Protein AF-A0A485A6C8-F1 (afdb_monomer)

Mean predicted aligned error: 2.34 Å

Foldseek 3Di:
DCCLPPVQAQAEEDALPDPQVLQLLLLCCQPPNDVVSLSSLLSCLRRYDHDHDPLRRLQCCQVVVHVYYQGDDLSQQLCVVPPSSSHVRDDDDQPAPQDSSLADDDDDDDDDPPDPPRVVSVVVVCCCLDPNNLVCQQPDSRQDHRDHDVRHHDPVDDGPVRSNHHDDDNVSGDSPSSVVSNVVSVND

Organism: Raoultella planticola (NCBI:txid575)

Structure (mmCIF, N/CA/C/O backbone):
data_AF-A0A485A6C8-F1
#
_entry.id   AF-A0A485A6C8-F1
#
loop_
_atom_site.group_PDB
_atom_site.id
_atom_site.type_symbol
_atom_site.label_atom_id
_atom_site.label_alt_id
_atom_site.label_comp_id
_atom_site.label_asym_id
_atom_site.label_entity_id
_atom_site.label_seq_id
_atom_site.pdbx_PDB_ins_code
_atom_site.Cartn_x
_atom_site.Cartn_y
_atom_site.Cartn_z
_atom_site.occupancy
_atom_site.B_iso_or_equiv
_atom_site.auth_seq_id
_atom_site.auth_comp_id
_atom_site.auth_asym_id
_atom_site.auth_atom_id
_atom_site.pdbx_PDB_model_num
ATOM 1 N N . MET A 1 1 ? -14.716 1.064 4.530 1.00 94.44 1 MET A N 1
ATOM 2 C CA . MET A 1 1 ? -14.576 2.197 5.502 1.00 94.44 1 MET A CA 1
ATOM 3 C C . MET A 1 1 ? -14.865 1.813 6.968 1.00 94.44 1 MET A C 1
ATOM 5 O O . MET A 1 1 ? -14.662 2.641 7.852 1.00 94.44 1 MET A O 1
ATOM 9 N N . ASP A 1 2 ? -15.300 0.584 7.271 1.00 97.81 2 ASP A N 1
ATOM 10 C CA . ASP A 1 2 ? -15.863 0.216 8.585 1.00 97.81 2 ASP A CA 1
ATOM 11 C C . ASP A 1 2 ? -14.908 0.245 9.781 1.00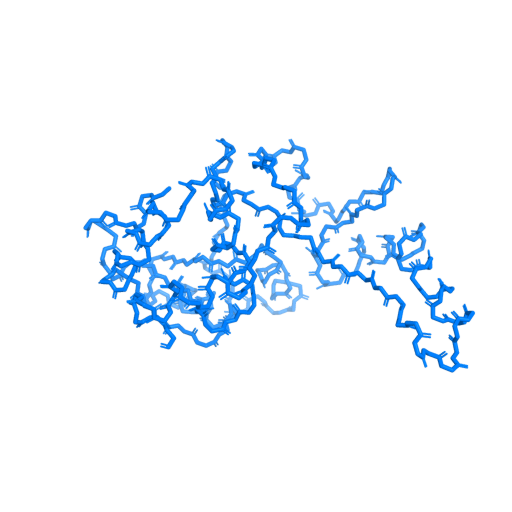 97.81 2 ASP A C 1
ATOM 13 O O . ASP A 1 2 ? -15.379 0.356 10.905 1.00 97.81 2 ASP A O 1
ATOM 17 N N . LEU A 1 3 ? -13.588 0.232 9.570 1.00 98.31 3 LEU A N 1
ATOM 18 C CA . LEU A 1 3 ? -12.591 0.318 10.653 1.00 98.31 3 LEU A CA 1
ATOM 19 C C . LEU A 1 3 ? -12.702 1.602 11.511 1.00 98.31 3 LEU A C 1
ATOM 21 O O . LEU A 1 3 ? -12.114 1.686 12.591 1.00 98.31 3 LEU A O 1
ATOM 25 N N . ALA A 1 4 ? -13.470 2.595 11.049 1.00 98.38 4 ALA A N 1
ATOM 26 C CA . ALA A 1 4 ? -13.830 3.793 11.806 1.00 98.38 4 ALA A CA 1
ATOM 27 C C . ALA A 1 4 ? -14.936 3.562 12.855 1.00 98.38 4 ALA A C 1
ATOM 29 O O . ALA A 1 4 ? -15.097 4.380 13.759 1.00 98.38 4 ALA A O 1
ATOM 30 N N . LYS A 1 5 ? -15.710 2.476 12.763 1.00 98.56 5 LYS A N 1
ATOM 31 C CA . LYS A 1 5 ? -16.828 2.228 13.679 1.00 98.56 5 LYS A CA 1
ATOM 32 C C . LYS A 1 5 ? -16.342 1.769 15.069 1.00 98.56 5 LYS A C 1
ATOM 34 O O . LYS A 1 5 ? -15.286 1.137 15.155 1.00 98.56 5 LYS A O 1
ATOM 39 N N . PRO A 1 6 ? -17.082 2.057 16.159 1.00 98.25 6 PRO A N 1
ATOM 40 C CA . PRO A 1 6 ? -16.650 1.757 17.528 1.00 98.25 6 PRO A CA 1
ATOM 41 C C . PRO A 1 6 ? -16.351 0.278 17.800 1.00 98.25 6 PRO A C 1
ATOM 43 O O . PRO A 1 6 ? -15.467 -0.023 18.600 1.00 98.25 6 PRO A O 1
ATOM 46 N N . GLU A 1 7 ? -17.025 -0.650 17.114 1.00 98.38 7 GLU A N 1
ATOM 47 C CA . GLU A 1 7 ? -16.790 -2.095 17.250 1.00 98.38 7 GLU A CA 1
ATOM 48 C C . GLU A 1 7 ? -15.393 -2.553 16.793 1.00 98.38 7 GLU A C 1
ATOM 50 O O . GLU A 1 7 ? -15.029 -3.709 17.020 1.00 98.38 7 GLU A O 1
ATOM 55 N N . TRP A 1 8 ? -14.609 -1.668 16.166 1.00 98.62 8 TRP A N 1
ATOM 56 C CA . TRP A 1 8 ? -13.220 -1.902 15.759 1.00 98.62 8 TRP A CA 1
ATOM 57 C C . TRP A 1 8 ? -12.183 -1.294 16.706 1.00 98.62 8 TRP A C 1
ATOM 59 O O . TRP A 1 8 ? -10.980 -1.420 16.459 1.00 98.62 8 TRP A O 1
ATOM 69 N N . LYS A 1 9 ? -12.609 -0.646 17.795 1.00 98.69 9 LYS A N 1
ATOM 70 C CA . LYS A 1 9 ? -11.690 -0.016 18.744 1.00 98.69 9 LYS A CA 1
ATOM 71 C C . LYS A 1 9 ? -10.747 -1.037 19.385 1.00 98.69 9 LYS A C 1
ATOM 73 O O . LYS A 1 9 ? -11.193 -1.988 20.014 1.00 98.69 9 LYS A O 1
ATOM 78 N N . GLY A 1 10 ? -9.441 -0.815 19.238 1.00 98.50 10 GLY A N 1
ATOM 79 C CA . GLY A 1 10 ? -8.376 -1.676 19.759 1.00 98.50 10 GLY A CA 1
ATOM 80 C C . GLY A 1 10 ? -8.159 -2.972 18.974 1.00 98.50 10 GLY A C 1
ATOM 81 O O . GLY A 1 10 ? -7.369 -3.803 19.407 1.00 98.50 10 GLY A O 1
ATOM 82 N N . ARG A 1 11 ? -8.842 -3.165 17.837 1.00 98.81 11 ARG A N 1
ATOM 83 C CA . ARG A 1 11 ? -8.871 -4.454 17.121 1.00 98.81 11 ARG A CA 1
ATOM 84 C C . ARG A 1 11 ? -8.053 -4.483 15.837 1.00 98.81 11 ARG A C 1
ATOM 86 O O . ARG A 1 11 ? -7.931 -5.535 15.218 1.00 98.81 11 ARG A O 1
ATOM 93 N N . TRP A 1 12 ? -7.487 -3.358 15.408 1.00 98.88 12 TRP A N 1
ATOM 94 C CA . TRP A 1 12 ? -6.686 -3.328 14.189 1.00 98.88 12 TRP A CA 1
ATOM 95 C C . TRP A 1 12 ? -5.453 -2.432 14.286 1.00 98.88 12 TRP A C 1
ATOM 97 O O . TRP A 1 12 ? -5.441 -1.423 14.991 1.00 98.88 12 TRP A O 1
ATOM 107 N N . ALA A 1 13 ? -4.408 -2.817 13.558 1.00 98.81 13 ALA A N 1
ATOM 108 C CA . ALA A 1 13 ? -3.128 -2.123 13.521 1.00 98.81 13 ALA A CA 1
ATOM 109 C C . ALA A 1 13 ? -2.790 -1.548 12.142 1.00 98.81 13 ALA A C 1
ATOM 111 O O . ALA A 1 13 ? -3.252 -2.025 11.103 1.00 98.81 13 ALA A O 1
ATOM 112 N N . ALA A 1 14 ? -1.921 -0.540 12.135 1.00 98.81 14 ALA A N 1
ATOM 113 C CA . ALA A 1 14 ? -1.314 0.006 10.925 1.00 98.81 14 ALA A CA 1
ATOM 114 C C . ALA A 1 14 ? 0.052 0.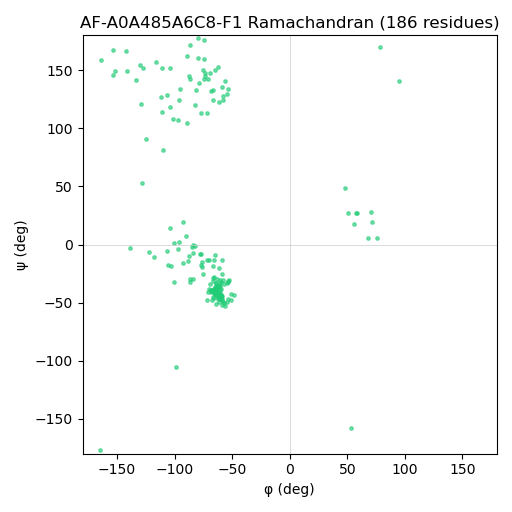639 11.228 1.00 98.81 14 ALA A C 1
ATOM 116 O O . ALA A 1 14 ? 0.397 0.889 12.387 1.00 98.81 14 ALA A O 1
ATOM 117 N N . SER A 1 15 ? 0.810 0.933 10.167 1.00 98.56 15 SER A N 1
ATOM 118 C CA . SER A 1 15 ? 2.076 1.671 10.227 1.00 98.56 15 SER A CA 1
ATOM 119 C C . SER A 1 15 ? 1.933 3.070 9.609 1.00 98.56 15 SER A C 1
ATOM 121 O O . SER A 1 15 ? 2.319 3.262 8.454 1.00 98.56 15 SER A O 1
ATOM 123 N N . PRO A 1 16 ? 1.401 4.063 10.349 1.00 97.44 16 PRO A N 1
ATOM 124 C CA . PRO A 1 16 ? 0.956 5.341 9.782 1.00 97.44 16 PRO A CA 1
ATOM 125 C C . PRO A 1 16 ? 2.093 6.208 9.225 1.00 97.44 16 PRO A C 1
ATOM 127 O O . PRO A 1 16 ? 1.890 6.963 8.279 1.00 97.44 16 PRO A O 1
ATOM 130 N N . SER A 1 17 ? 3.305 6.085 9.768 1.00 95.31 17 SER A N 1
ATOM 131 C CA . SER A 1 17 ? 4.473 6.844 9.304 1.00 95.31 17 SER A CA 1
ATOM 132 C C . SER A 1 17 ? 5.097 6.307 8.011 1.00 95.31 17 SER A C 1
ATOM 134 O O . SER A 1 17 ? 6.000 6.937 7.468 1.00 95.31 17 SER A O 1
ATOM 136 N N . GLY A 1 18 ? 4.651 5.145 7.521 1.00 94.56 18 GLY A N 1
ATOM 137 C CA . GLY A 1 18 ? 5.174 4.532 6.302 1.00 94.56 18 GLY A CA 1
ATOM 138 C C . GLY A 1 18 ? 4.471 5.037 5.043 1.00 94.56 18 GLY A C 1
ATOM 139 O O . GLY A 1 18 ? 3.249 5.192 5.032 1.00 94.56 18 GLY A O 1
ATOM 140 N N . ALA A 1 19 ? 5.238 5.201 3.960 1.00 96.31 19 ALA A N 1
ATOM 141 C CA . ALA A 1 19 ? 4.712 5.567 2.642 1.00 96.31 19 ALA A CA 1
ATOM 142 C C . ALA A 1 19 ? 3.607 4.606 2.162 1.00 96.31 19 ALA A C 1
ATOM 144 O O . ALA A 1 19 ? 2.643 5.042 1.539 1.00 96.31 19 ALA A O 1
ATOM 145 N N . ASP A 1 20 ? 3.697 3.323 2.522 1.00 97.88 20 ASP A N 1
ATOM 146 C CA . ASP A 1 20 ? 2.693 2.311 2.193 1.00 97.88 20 ASP A CA 1
ATOM 147 C C . ASP A 1 20 ? 1.296 2.684 2.688 1.00 97.88 20 ASP A C 1
ATOM 149 O O . ASP A 1 20 ? 0.342 2.705 1.911 1.00 97.88 20 ASP A O 1
ATOM 153 N N . PHE A 1 21 ? 1.178 3.007 3.979 1.00 98.62 21 PHE A N 1
ATOM 154 C CA . PHE A 1 21 ? -0.106 3.370 4.567 1.00 98.62 21 PHE A CA 1
ATOM 155 C C . PHE A 1 21 ? -0.577 4.733 4.053 1.00 98.62 21 PHE A C 1
ATOM 157 O O . PHE A 1 21 ? -1.755 4.911 3.751 1.00 98.62 21 PHE A O 1
ATOM 164 N N . GLN A 1 22 ? 0.344 5.682 3.877 1.00 98.62 22 GLN A N 1
ATOM 165 C CA . GLN A 1 22 ? 0.027 7.002 3.326 1.00 98.62 22 GLN A CA 1
ATOM 166 C C . GLN A 1 22 ? -0.508 6.921 1.889 1.00 98.62 22 GLN A C 1
ATOM 168 O O . GLN A 1 22 ? -1.425 7.661 1.541 1.00 98.62 22 GLN A O 1
ATOM 173 N N . ALA A 1 23 ? -0.015 5.996 1.062 1.00 98.56 23 ALA A N 1
ATOM 174 C CA . ALA A 1 23 ? -0.554 5.764 -0.277 1.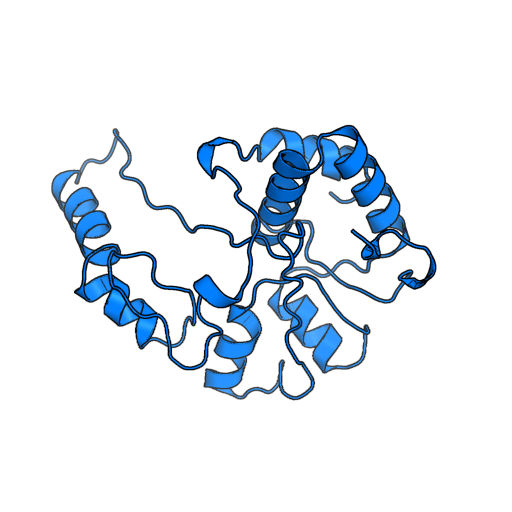00 98.56 23 ALA A CA 1
ATOM 175 C C . ALA A 1 23 ? -2.005 5.246 -0.236 1.00 98.56 23 ALA A C 1
ATOM 177 O O . ALA A 1 23 ? -2.836 5.714 -1.013 1.00 98.56 23 ALA A O 1
ATOM 178 N N . ILE A 1 24 ? -2.345 4.367 0.716 1.00 98.69 24 ILE A N 1
ATOM 179 C CA . ILE A 1 24 ? -3.731 3.911 0.939 1.00 98.69 24 ILE A CA 1
ATOM 180 C C . ILE A 1 24 ? -4.629 5.085 1.354 1.00 98.69 24 ILE A C 1
ATOM 182 O O . ILE A 1 24 ? -5.731 5.242 0.825 1.00 98.69 24 ILE A O 1
ATOM 186 N N . VAL A 1 25 ? -4.154 5.954 2.253 1.00 98.75 25 VAL A N 1
ATOM 187 C CA . VAL A 1 25 ? -4.888 7.173 2.641 1.00 98.75 25 VAL A CA 1
ATOM 188 C C . VAL A 1 25 ? -5.049 8.123 1.449 1.00 98.75 25 VAL A C 1
ATOM 190 O O . VAL A 1 25 ? -6.107 8.724 1.284 1.00 98.75 25 VAL A O 1
ATOM 193 N N . SER A 1 26 ? -4.049 8.217 0.573 1.00 98.69 26 SER A N 1
ATOM 194 C CA . SER A 1 26 ? -4.123 9.004 -0.663 1.00 98.69 26 SER A CA 1
ATOM 195 C C . SER A 1 26 ? -5.192 8.474 -1.623 1.00 98.69 26 SER A C 1
ATOM 197 O O . SER A 1 26 ? -5.974 9.245 -2.179 1.00 98.69 26 SER A O 1
ATOM 199 N N . ALA A 1 27 ? -5.291 7.151 -1.775 1.00 98.62 27 ALA A N 1
ATOM 200 C CA . ALA A 1 27 ? -6.349 6.528 -2.565 1.00 98.62 27 ALA A CA 1
ATOM 201 C C . ALA A 1 27 ? -7.735 6.765 -1.946 1.00 98.62 27 ALA A C 1
ATOM 203 O O . ALA A 1 27 ? -8.688 7.084 -2.657 1.00 98.62 27 ALA A O 1
ATOM 204 N N . MET A 1 28 ? -7.852 6.680 -0.617 1.00 98.62 28 MET A N 1
ATOM 205 C CA . MET A 1 28 ? -9.081 7.041 0.094 1.00 98.62 28 MET A CA 1
ATOM 206 C C . MET A 1 28 ? -9.466 8.504 -0.151 1.00 98.62 28 MET A C 1
ATOM 208 O O . MET A 1 28 ? -10.629 8.773 -0.448 1.00 98.62 28 MET A O 1
ATOM 212 N N . LEU A 1 29 ? -8.495 9.421 -0.110 1.00 98.69 29 LEU A N 1
ATOM 213 C CA . LEU A 1 29 ? -8.687 10.836 -0.420 1.00 98.69 29 LEU A CA 1
ATOM 214 C C . LEU A 1 29 ? -9.222 11.037 -1.840 1.00 98.69 29 LEU A C 1
ATOM 216 O O . LEU A 1 29 ? -10.215 11.743 -2.013 1.00 98.69 29 LEU A O 1
ATOM 220 N N . ALA A 1 30 ? -8.624 10.381 -2.834 1.00 98.25 30 ALA A N 1
ATOM 221 C CA . ALA A 1 30 ? -9.073 10.462 -4.223 1.00 98.25 30 ALA A CA 1
ATOM 222 C C . ALA A 1 30 ? -10.492 9.891 -4.425 1.00 98.25 30 ALA A C 1
ATOM 224 O O . ALA A 1 30 ? -11.276 10.438 -5.195 1.00 98.25 30 ALA A O 1
ATOM 225 N N . LEU A 1 31 ? -10.844 8.811 -3.717 1.00 98.31 31 LEU A N 1
ATOM 226 C CA . LEU A 1 31 ? -12.118 8.100 -3.896 1.00 98.31 31 LEU A CA 1
ATOM 227 C C . LEU A 1 31 ? -13.280 8.665 -3.075 1.00 98.31 31 LEU A C 1
ATOM 229 O O . LEU A 1 31 ? -14.439 8.527 -3.469 1.00 98.31 31 LEU A O 1
ATOM 233 N N . LYS A 1 32 ? -13.001 9.208 -1.888 1.00 98.25 32 LYS A N 1
ATOM 234 C CA . LYS A 1 32 ? -14.019 9.615 -0.902 1.00 98.25 32 LYS A CA 1
ATOM 235 C C . LYS A 1 32 ? -13.995 11.110 -0.599 1.00 98.25 32 LYS A C 1
ATOM 237 O O . LYS A 1 32 ? -14.924 11.614 0.030 1.00 98.25 32 LYS A O 1
ATOM 242 N N . GLY A 1 33 ? -12.969 11.820 -1.058 1.00 98.44 33 GLY A N 1
ATOM 243 C CA . GLY A 1 33 ? -12.789 13.240 -0.808 1.00 98.44 33 GLY A CA 1
ATOM 244 C C . GLY A 1 33 ? -12.239 13.541 0.585 1.00 98.44 33 GLY A C 1
ATOM 245 O O . GLY A 1 33 ? -12.146 12.687 1.474 1.00 98.44 33 GLY A O 1
ATOM 246 N N . GLU A 1 34 ? -11.865 14.803 0.767 1.00 98.62 34 GLU A N 1
ATOM 247 C CA . GLU A 1 34 ? -11.144 15.284 1.946 1.00 98.62 34 GLU A CA 1
ATOM 248 C C . GLU A 1 34 ? -11.929 15.099 3.243 1.00 98.62 34 GLU A C 1
ATOM 250 O O . GLU A 1 34 ? -11.404 14.523 4.195 1.00 98.62 34 GLU A O 1
ATOM 255 N N . LYS A 1 35 ? -13.200 15.522 3.270 1.00 98.56 35 LYS A N 1
ATOM 256 C CA . LYS A 1 35 ? -14.029 15.450 4.479 1.00 98.56 35 LYS A CA 1
ATOM 257 C C . LYS A 1 35 ? -14.158 14.012 4.990 1.00 98.56 35 LYS A C 1
ATOM 259 O O . LYS A 1 35 ? -13.884 13.752 6.156 1.00 98.56 35 LYS A O 1
ATOM 264 N N . ALA A 1 36 ? -14.546 13.081 4.116 1.00 98.75 36 ALA A N 1
ATOM 265 C CA . ALA A 1 36 ? -14.737 11.683 4.497 1.00 98.75 36 ALA A CA 1
ATOM 266 C C . ALA A 1 36 ? -13.424 11.025 4.944 1.00 98.75 36 ALA A C 1
ATOM 268 O O . ALA A 1 36 ? -13.421 10.219 5.873 1.00 98.75 36 ALA A O 1
ATOM 269 N N . THR A 1 37 ? -12.308 11.395 4.312 1.00 98.81 37 THR A N 1
ATOM 270 C CA . THR A 1 37 ? -10.978 10.899 4.683 1.00 98.81 37 THR A CA 1
ATOM 271 C C . THR A 1 37 ? -10.558 11.421 6.052 1.00 98.81 37 THR A C 1
ATOM 273 O O . THR A 1 37 ? -10.155 10.635 6.902 1.00 98.81 37 THR A O 1
ATOM 276 N N . LEU A 1 38 ? -10.707 12.723 6.315 1.00 98.81 38 LEU A N 1
ATOM 277 C CA . LEU A 1 38 ? -10.376 13.308 7.615 1.00 98.81 38 LEU A CA 1
ATOM 278 C C . LEU A 1 38 ? -11.237 12.726 8.743 1.00 98.81 38 LEU A C 1
ATOM 280 O O . LEU A 1 38 ? -10.711 12.408 9.810 1.00 98.81 38 LEU A O 1
ATOM 284 N N . ASP A 1 39 ? -12.539 12.554 8.509 1.00 98.75 39 ASP A N 1
ATOM 285 C CA . ASP A 1 39 ? -13.448 11.943 9.484 1.00 98.75 39 ASP A CA 1
ATOM 286 C C . ASP A 1 39 ? -13.025 10.496 9.795 1.00 98.75 39 ASP A C 1
ATOM 288 O O . ASP A 1 39 ? -12.955 10.099 10.963 1.00 98.75 39 ASP A O 1
ATOM 292 N N . TRP A 1 40 ? -12.649 9.724 8.769 1.00 98.88 40 TRP A N 1
ATOM 293 C CA . TRP A 1 40 ? -12.131 8.367 8.944 1.00 98.88 40 TRP A CA 1
ATOM 294 C C . TRP A 1 40 ? -10.788 8.339 9.687 1.00 98.88 40 TRP A C 1
ATOM 296 O O . TRP A 1 40 ? -10.610 7.506 10.573 1.00 98.88 40 TRP A O 1
ATOM 306 N N . LEU A 1 41 ? -9.864 9.262 9.399 1.00 98.88 41 LEU A N 1
ATOM 307 C CA . LEU A 1 41 ? -8.566 9.358 10.083 1.00 98.88 41 LEU A CA 1
ATOM 308 C C . LEU A 1 41 ? -8.716 9.738 11.568 1.00 98.88 41 LEU A C 1
ATOM 310 O O . LEU A 1 41 ? -8.016 9.194 12.425 1.00 98.88 41 LEU A O 1
ATOM 314 N N . LYS A 1 42 ? -9.661 10.622 11.903 1.00 98.75 42 LYS A N 1
ATOM 315 C CA . LYS A 1 42 ? -9.987 10.948 13.303 1.00 98.75 42 LYS A CA 1
ATOM 316 C C . LYS A 1 42 ? -10.552 9.739 14.048 1.00 98.75 42 LYS A C 1
ATOM 318 O O . LYS A 1 42 ? -10.156 9.472 15.182 1.00 98.75 42 LYS A O 1
ATOM 323 N N . ALA A 1 43 ? -11.435 8.976 13.407 1.00 98.75 43 ALA A N 1
ATOM 324 C CA . ALA A 1 43 ? -11.941 7.731 13.976 1.00 98.75 43 ALA A CA 1
ATOM 325 C C . ALA A 1 43 ? -10.830 6.674 14.112 1.00 98.75 43 ALA A C 1
ATOM 327 O O . ALA A 1 43 ? -10.708 6.030 15.155 1.00 98.75 43 ALA A O 1
ATOM 328 N N . MET A 1 44 ? -9.949 6.564 13.110 1.00 98.56 44 MET A N 1
ATOM 329 C CA . MET A 1 44 ? -8.755 5.721 13.166 1.00 98.56 44 MET A CA 1
ATOM 330 C C . MET A 1 44 ? -7.923 6.038 14.405 1.00 98.56 44 MET A C 1
ATOM 332 O O . MET A 1 44 ? -7.587 5.100 15.116 1.00 98.56 44 MET A O 1
ATOM 336 N N . LYS A 1 45 ? -7.652 7.315 14.719 1.00 98.44 45 LYS A N 1
ATOM 337 C CA . LYS A 1 45 ? -6.870 7.706 15.908 1.00 98.44 45 LYS A CA 1
ATOM 338 C C . LYS A 1 45 ? -7.417 7.121 17.214 1.00 98.44 45 LYS A C 1
ATOM 340 O O . LYS A 1 45 ? -6.640 6.850 18.125 1.00 98.44 45 LYS A O 1
ATOM 345 N N . THR A 1 46 ? -8.731 6.919 17.297 1.00 98.12 46 THR A N 1
ATOM 346 C CA . THR A 1 46 ? -9.388 6.318 18.467 1.00 98.12 46 THR A CA 1
ATOM 347 C C . THR A 1 46 ? -9.359 4.789 18.434 1.00 98.12 46 THR A C 1
ATOM 349 O O . THR A 1 46 ? -9.346 4.162 19.494 1.00 98.12 46 THR A O 1
ATOM 352 N N . ASN A 1 47 ? -9.356 4.189 17.241 1.00 98.62 47 ASN A N 1
ATOM 353 C CA . ASN A 1 47 ? -9.586 2.757 17.074 1.00 98.62 47 ASN A CA 1
ATOM 354 C C . ASN A 1 47 ? -8.322 1.922 16.860 1.00 98.62 47 ASN A C 1
ATOM 356 O O . ASN A 1 47 ? -8.313 0.758 17.252 1.00 98.62 47 ASN A O 1
ATOM 360 N N . PHE A 1 48 ? -7.291 2.462 16.215 1.00 98.62 48 PHE A N 1
ATOM 361 C CA . PHE A 1 48 ? -6.141 1.665 15.785 1.00 98.62 48 PHE A CA 1
ATOM 362 C C . PHE A 1 48 ? -5.030 1.576 16.839 1.00 98.62 48 PHE A C 1
ATOM 364 O O . PHE A 1 48 ? -4.923 2.418 17.731 1.00 98.62 48 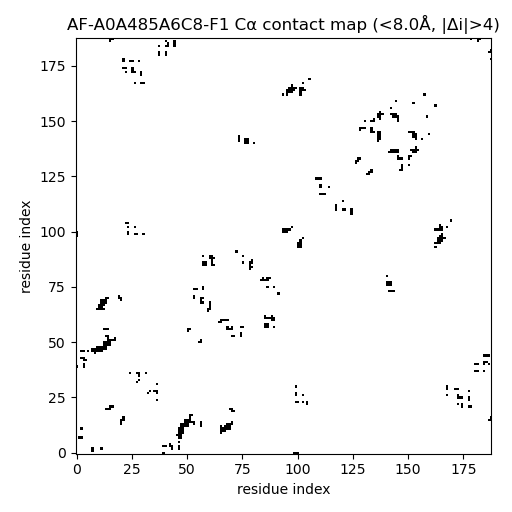PHE A O 1
ATOM 371 N N . VAL A 1 49 ? -4.142 0.596 16.668 1.00 98.75 49 VAL A N 1
ATOM 372 C CA . VAL A 1 49 ? -2.856 0.513 17.374 1.00 98.75 49 VAL A CA 1
ATOM 373 C C . VAL A 1 49 ? -1.709 0.731 16.384 1.00 98.75 49 VAL A C 1
ATOM 375 O O . VAL A 1 49 ? -1.619 0.068 15.348 1.00 98.75 49 VAL A O 1
ATOM 378 N N . ALA A 1 50 ? -0.820 1.675 16.691 1.00 98.56 50 ALA A N 1
ATOM 379 C CA . ALA A 1 50 ? 0.308 2.008 15.829 1.00 98.56 50 ALA A CA 1
ATOM 380 C C . ALA A 1 50 ? 1.478 1.035 16.019 1.00 98.56 50 ALA A C 1
ATOM 382 O O . ALA A 1 50 ? 1.932 0.810 17.139 1.00 98.56 50 ALA A O 1
ATOM 383 N N . TYR A 1 51 ? 2.034 0.548 14.911 1.00 98.56 51 TYR A N 1
ATOM 384 C CA . TYR A 1 51 ? 3.309 -0.171 14.881 1.00 98.56 51 TYR A CA 1
ATOM 385 C C . TYR A 1 51 ? 4.246 0.466 13.856 1.00 98.56 51 TYR A C 1
ATOM 387 O O . TYR A 1 51 ? 3.803 1.034 12.862 1.00 98.56 51 TYR A O 1
ATOM 395 N N . LYS A 1 52 ? 5.562 0.358 14.060 1.00 97.88 52 LYS A N 1
ATOM 396 C CA . LYS A 1 52 ? 6.548 0.844 13.086 1.00 97.88 52 LYS A CA 1
ATOM 397 C C . LYS A 1 52 ? 6.877 -0.263 12.082 1.00 97.88 52 LYS A C 1
ATOM 399 O O . LYS A 1 52 ? 7.611 -1.196 12.406 1.00 97.88 52 LYS A O 1
ATOM 404 N N . GLY A 1 53 ? 6.338 -0.143 10.872 1.00 97.94 53 GLY A N 1
ATOM 405 C CA . GLY A 1 53 ? 6.553 -1.064 9.755 1.00 97.94 53 GLY A CA 1
ATOM 406 C C . GLY A 1 53 ? 5.480 -2.150 9.625 1.00 97.94 53 GLY A C 1
ATOM 407 O O . GLY A 1 53 ? 5.029 -2.739 10.607 1.00 97.94 53 GLY A O 1
ATOM 408 N N . ASN A 1 54 ? 5.111 -2.457 8.382 1.00 98.69 54 ASN A N 1
ATOM 409 C CA . ASN A 1 54 ? 4.079 -3.444 8.047 1.00 98.69 54 ASN A CA 1
ATOM 410 C C . ASN A 1 54 ? 4.451 -4.879 8.463 1.00 98.69 54 ASN A C 1
ATOM 412 O O . ASN A 1 54 ? 3.585 -5.629 8.906 1.00 98.69 54 ASN A O 1
ATOM 416 N N . SER A 1 55 ? 5.736 -5.252 8.423 1.00 98.44 55 SER A N 1
ATOM 417 C CA . SER A 1 55 ? 6.200 -6.537 8.973 1.00 98.44 55 SER A CA 1
ATOM 418 C C . SER A 1 55 ? 5.917 -6.653 10.475 1.00 98.44 55 SER A C 1
ATOM 420 O O . SER A 1 55 ? 5.565 -7.727 10.957 1.00 98.44 55 SER A O 1
ATOM 422 N N . THR A 1 56 ? 6.028 -5.546 11.215 1.00 98.62 56 THR A N 1
ATOM 423 C CA . THR A 1 56 ? 5.735 -5.495 12.653 1.00 98.62 56 THR A CA 1
ATOM 424 C C . THR A 1 56 ? 4.235 -5.615 12.911 1.00 98.62 56 THR A C 1
ATOM 426 O O . THR A 1 56 ? 3.841 -6.371 13.794 1.00 98.62 56 THR A O 1
ATOM 429 N N . VAL A 1 57 ? 3.398 -4.954 12.099 1.00 98.88 57 VAL A N 1
ATOM 430 C CA . VAL A 1 57 ? 1.932 -5.134 12.123 1.00 98.88 57 VAL A CA 1
ATOM 431 C C . VAL A 1 57 ? 1.573 -6.606 11.898 1.00 98.88 57 VAL A C 1
ATOM 433 O O . VAL A 1 57 ? 0.851 -7.196 12.697 1.00 98.88 57 VAL A O 1
ATOM 436 N N . MET A 1 58 ? 2.125 -7.232 10.853 1.00 98.81 58 MET A N 1
ATOM 437 C CA . MET A 1 58 ? 1.883 -8.647 10.558 1.00 98.81 58 MET A CA 1
ATOM 438 C C . MET A 1 58 ? 2.317 -9.557 11.713 1.00 98.81 58 MET A C 1
ATOM 440 O O . MET A 1 58 ? 1.573 -10.463 12.087 1.00 98.81 58 MET A O 1
ATOM 444 N N . LYS A 1 59 ? 3.492 -9.305 12.304 1.00 98.75 59 LYS A N 1
ATOM 445 C CA . LYS A 1 59 ? 4.003 -10.076 13.442 1.00 98.75 59 LYS A CA 1
ATOM 446 C C . LYS A 1 59 ? 3.119 -9.930 14.684 1.00 98.75 59 LYS A C 1
ATOM 448 O O . LYS A 1 59 ? 2.909 -10.922 15.378 1.00 98.75 59 LYS A O 1
ATOM 453 N N . ALA A 1 60 ? 2.584 -8.737 14.947 1.00 98.81 60 ALA A N 1
ATOM 454 C CA . ALA A 1 60 ? 1.657 -8.497 16.052 1.00 98.81 60 ALA A CA 1
ATOM 455 C C . ALA A 1 60 ? 0.361 -9.307 15.891 1.00 98.81 60 ALA A C 1
ATOM 457 O O . ALA A 1 60 ? -0.054 -9.988 16.830 1.00 98.81 60 ALA A O 1
ATOM 458 N N . VAL A 1 61 ? -0.216 -9.319 14.683 1.00 98.88 61 VAL A N 1
ATOM 459 C CA . VAL A 1 61 ? -1.379 -10.165 14.355 1.00 98.88 61 VAL A CA 1
ATOM 460 C C . VAL A 1 61 ? -1.028 -11.648 14.505 1.00 98.88 61 VAL A C 1
ATOM 462 O O . VAL A 1 61 ? -1.747 -12.400 15.154 1.00 98.88 61 VAL A O 1
ATOM 465 N N . ASN A 1 62 ? 0.119 -12.077 13.974 1.00 98.81 62 ASN A N 1
ATOM 466 C CA . ASN A 1 62 ? 0.590 -13.463 14.067 1.00 98.81 62 ASN A CA 1
ATOM 467 C C . ASN A 1 62 ? 0.784 -13.949 15.515 1.00 98.81 62 ASN A C 1
ATOM 469 O O . ASN A 1 62 ? 0.598 -15.134 15.801 1.00 98.81 62 ASN A O 1
ATOM 473 N N . ALA A 1 63 ? 1.172 -13.041 16.412 1.00 98.69 63 ALA A N 1
ATOM 474 C CA . ALA A 1 63 ? 1.345 -13.293 17.838 1.00 98.69 63 ALA A CA 1
ATOM 475 C C . ALA A 1 63 ? 0.036 -13.185 18.646 1.00 98.69 63 ALA A C 1
ATOM 477 O O . ALA A 1 63 ? 0.072 -13.363 19.860 1.00 98.69 63 ALA A O 1
ATOM 478 N N . GLY A 1 64 ? -1.100 -12.882 18.004 1.00 98.56 64 GLY A N 1
ATOM 479 C CA . GLY A 1 64 ? -2.393 -12.718 18.673 1.00 98.56 64 GLY A CA 1
ATOM 480 C C . GLY A 1 64 ? -2.503 -11.451 19.526 1.00 98.56 64 GLY A C 1
ATOM 481 O O . GLY A 1 64 ? -3.353 -11.390 20.405 1.00 98.56 64 GLY A O 1
ATOM 482 N N . GLN A 1 65 ? -1.647 -10.447 19.297 1.00 98.62 65 GLN A N 1
ATOM 483 C CA . GLN A 1 65 ? -1.688 -9.178 20.040 1.00 98.62 65 GLN A CA 1
ATOM 484 C C . GLN A 1 65 ? -2.836 -8.268 19.587 1.00 98.62 65 GLN A C 1
ATOM 486 O O . GLN A 1 65 ? -3.260 -7.397 20.342 1.00 98.62 65 GLN A O 1
ATOM 491 N N . ILE A 1 66 ? -3.295 -8.434 18.344 1.00 98.69 66 ILE A N 1
ATOM 492 C CA . ILE A 1 66 ? -4.363 -7.643 17.734 1.00 98.69 66 ILE A CA 1
ATOM 493 C C . ILE A 1 66 ? -5.065 -8.454 16.638 1.00 98.69 66 ILE A C 1
ATOM 495 O O . ILE A 1 66 ? -4.409 -9.241 15.953 1.00 98.69 66 ILE A O 1
ATOM 499 N N . ASP A 1 67 ? -6.379 -8.270 16.460 1.00 98.75 67 ASP A N 1
ATOM 500 C CA . ASP A 1 67 ? -7.189 -9.122 15.570 1.00 98.75 67 ASP A CA 1
ATOM 501 C C . ASP A 1 67 ? -6.769 -9.024 14.094 1.00 98.75 67 ASP A C 1
ATOM 503 O O . ASP A 1 67 ? -6.869 -9.997 13.345 1.00 98.75 67 ASP A O 1
ATOM 507 N N . GLY A 1 68 ? -6.310 -7.851 13.649 1.00 98.75 68 GLY A N 1
ATOM 508 C CA . GLY A 1 68 ? -5.920 -7.632 12.260 1.00 98.75 68 GLY A CA 1
ATOM 509 C C . GLY A 1 68 ? -5.093 -6.372 12.032 1.00 98.75 68 GLY A C 1
ATOM 510 O O . GLY A 1 68 ? -4.747 -5.637 12.956 1.00 98.75 68 GLY A O 1
ATOM 511 N N . GLY A 1 69 ? -4.772 -6.097 10.771 1.00 98.69 69 GLY A N 1
ATOM 512 C CA . GLY A 1 69 ? -4.074 -4.875 10.398 1.00 98.69 69 GLY A CA 1
ATOM 513 C C . GLY A 1 69 ? -4.142 -4.570 8.910 1.00 98.69 69 GLY A C 1
ATOM 514 O O . GLY A 1 69 ? -4.389 -5.455 8.092 1.00 98.69 69 GLY A O 1
ATOM 515 N N . VAL A 1 70 ? -3.929 -3.299 8.573 1.00 98.88 70 VAL A N 1
ATOM 516 C CA . VAL A 1 70 ? -3.916 -2.806 7.191 1.00 98.88 70 VAL A CA 1
ATOM 517 C C . VAL A 1 70 ? -2.469 -2.734 6.709 1.00 98.88 70 VAL A C 1
ATOM 519 O O . VAL A 1 70 ? -1.705 -1.875 7.149 1.00 98.88 70 VAL A O 1
ATOM 522 N N . ILE A 1 71 ? -2.101 -3.661 5.823 1.00 98.81 71 ILE A N 1
ATOM 523 C CA . ILE A 1 71 ? -0.773 -3.807 5.205 1.00 98.81 71 ILE A CA 1
ATOM 524 C C . ILE A 1 71 ? -0.931 -4.233 3.737 1.00 98.81 71 ILE A C 1
ATOM 526 O O . ILE A 1 71 ? -2.000 -4.703 3.346 1.00 98.81 71 ILE A O 1
ATOM 530 N N . TYR A 1 72 ? 0.130 -4.146 2.931 1.00 98.81 72 TYR A N 1
ATOM 531 C CA . TYR A 1 72 ? 0.133 -4.766 1.601 1.00 98.81 72 TYR A CA 1
ATOM 532 C C . TYR A 1 72 ? 0.279 -6.292 1.654 1.00 98.81 72 TYR A C 1
ATOM 534 O O . TYR A 1 72 ? 0.745 -6.872 2.636 1.00 98.81 72 TYR A O 1
ATOM 542 N N . HIS A 1 73 ? -0.117 -6.959 0.567 1.00 98.75 73 HIS A N 1
ATOM 543 C CA . HIS A 1 73 ? -0.222 -8.419 0.505 1.00 98.75 73 HIS A CA 1
ATOM 544 C C . HIS A 1 73 ? 1.132 -9.130 0.626 1.00 98.75 73 HIS A C 1
ATOM 546 O O . HIS A 1 73 ? 1.215 -10.187 1.255 1.00 98.75 73 HIS A O 1
ATOM 552 N N . TYR A 1 74 ? 2.183 -8.572 0.016 1.00 98.56 74 TYR A N 1
ATOM 553 C CA . TYR A 1 74 ? 3.445 -9.278 -0.217 1.00 98.56 74 TYR A CA 1
ATOM 554 C C . TYR A 1 74 ? 4.186 -9.631 1.075 1.00 98.56 74 TYR A C 1
ATOM 556 O O . TYR A 1 74 ? 4.853 -10.662 1.113 1.00 98.56 74 TYR A O 1
ATOM 564 N N . TYR A 1 75 ? 4.011 -8.866 2.160 1.00 98.75 75 TYR A N 1
ATOM 565 C CA . TYR A 1 75 ? 4.661 -9.122 3.453 1.00 98.75 75 TYR A CA 1
ATOM 566 C C . TYR A 1 75 ? 4.472 -10.563 3.938 1.00 98.75 75 TYR A C 1
ATOM 568 O O . TYR A 1 75 ? 5.432 -11.203 4.374 1.00 98.75 75 TYR A O 1
ATOM 576 N N . ARG A 1 76 ? 3.254 -11.100 3.796 1.00 98.69 76 ARG A N 1
ATOM 577 C CA . ARG A 1 76 ? 2.948 -12.480 4.185 1.00 98.69 76 ARG A CA 1
ATOM 578 C C . ARG A 1 76 ? 3.681 -13.489 3.307 1.00 98.69 76 ARG A C 1
ATOM 580 O O . ARG A 1 76 ? 4.242 -14.449 3.821 1.00 98.69 76 ARG A O 1
ATOM 587 N N . PHE A 1 77 ? 3.676 -13.288 1.992 1.00 98.69 77 PHE A N 1
ATOM 588 C CA . PHE A 1 77 ? 4.313 -14.212 1.053 1.00 98.69 77 PHE A CA 1
ATOM 589 C C . PHE A 1 77 ? 5.840 -14.212 1.192 1.00 98.69 77 PHE A C 1
ATOM 591 O O . PHE A 1 77 ? 6.447 -15.281 1.174 1.00 98.69 77 PHE A O 1
ATOM 598 N N . VAL A 1 78 ? 6.444 -13.038 1.405 1.00 98.69 78 VAL A N 1
ATOM 599 C CA . VAL A 1 78 ? 7.886 -12.880 1.644 1.00 98.69 78 VAL A CA 1
ATOM 600 C C . VAL A 1 78 ? 8.326 -13.648 2.891 1.00 98.69 78 VAL A C 1
ATOM 602 O O . VAL A 1 78 ? 9.334 -14.351 2.850 1.00 98.69 78 VAL A O 1
ATOM 605 N N . ASP A 1 79 ? 7.589 -13.539 4.000 1.00 98.75 79 ASP A N 1
ATOM 606 C CA . ASP A 1 79 ? 7.918 -14.272 5.229 1.00 98.75 79 ASP A CA 1
ATOM 607 C C . ASP A 1 79 ? 7.706 -15.787 5.067 1.00 98.75 79 ASP A C 1
ATOM 609 O O . ASP A 1 79 ? 8.567 -16.571 5.464 1.00 98.75 79 ASP A O 1
ATOM 613 N N . GLN A 1 80 ? 6.622 -16.205 4.401 1.00 98.31 80 GLN A N 1
ATOM 614 C CA . GLN A 1 80 ? 6.340 -17.616 4.097 1.00 98.31 80 GLN A CA 1
ATOM 615 C C . GLN A 1 80 ? 7.378 -18.266 3.170 1.00 98.31 80 GLN A C 1
ATOM 617 O O . GLN A 1 80 ? 7.606 -19.467 3.267 1.00 98.31 80 GLN A O 1
ATOM 622 N N . ALA A 1 81 ? 8.013 -17.506 2.276 1.00 97.88 81 ALA A N 1
ATOM 623 C CA . ALA A 1 81 ? 9.112 -18.006 1.446 1.00 97.88 81 ALA A CA 1
ATOM 624 C C . ALA A 1 81 ? 10.448 -18.127 2.204 1.00 97.88 81 ALA A C 1
ATOM 626 O O . ALA A 1 81 ? 11.408 -18.664 1.654 1.00 97.88 81 ALA A O 1
ATOM 627 N N . LYS A 1 82 ? 10.514 -17.616 3.441 1.00 98.00 82 LYS A N 1
ATOM 628 C CA . LYS A 1 82 ? 11.633 -17.791 4.372 1.00 98.00 82 LYS A CA 1
ATOM 629 C C . LYS A 1 82 ? 11.296 -18.909 5.364 1.00 98.00 82 LYS A C 1
ATOM 631 O O . LYS A 1 82 ? 11.325 -20.076 5.002 1.00 98.00 82 LYS A O 1
ATOM 636 N N . THR A 1 83 ? 10.977 -18.556 6.610 1.00 98.12 83 THR A N 1
ATOM 637 C CA . THR A 1 83 ? 10.655 -19.502 7.691 1.00 98.12 83 THR A CA 1
ATOM 638 C C . THR A 1 83 ? 9.163 -19.537 8.018 1.00 98.12 83 THR A C 1
ATOM 640 O O . THR A 1 83 ? 8.703 -20.461 8.683 1.00 98.12 83 THR A O 1
ATOM 643 N N . GLY A 1 84 ? 8.397 -18.523 7.597 1.00 98.25 84 GLY A N 1
ATOM 644 C CA . GLY A 1 84 ? 6.989 -18.355 7.957 1.00 98.25 84 GLY A CA 1
ATOM 645 C C . GLY A 1 84 ? 6.740 -18.031 9.436 1.00 98.25 84 GLY A C 1
ATOM 646 O O . GLY A 1 84 ? 5.582 -17.985 9.860 1.00 98.25 84 GLY A O 1
ATOM 647 N N . GLU A 1 85 ? 7.784 -17.815 10.244 1.00 98.44 85 GLU A N 1
ATOM 648 C CA . GLU A 1 85 ? 7.660 -17.661 11.699 1.00 98.44 85 GLU A CA 1
ATOM 649 C C . GLU A 1 85 ? 6.785 -16.460 12.101 1.00 98.44 85 GLU A C 1
ATOM 651 O O . GLU A 1 85 ? 6.083 -16.516 13.117 1.00 98.44 85 GLU A O 1
ATOM 656 N N . ASN A 1 86 ? 6.770 -15.405 11.275 1.00 98.50 86 ASN A N 1
ATOM 657 C CA . ASN A 1 86 ? 6.036 -14.165 11.526 1.00 98.50 86 ASN A CA 1
ATOM 658 C C . ASN A 1 86 ? 4.664 -14.131 10.834 1.00 98.50 86 ASN A C 1
ATOM 660 O O . ASN A 1 86 ? 3.966 -13.123 10.929 1.00 98.50 86 ASN A O 1
ATOM 664 N N . SER A 1 87 ? 4.268 -15.198 10.135 1.00 98.56 87 SER A N 1
ATOM 665 C CA . SER A 1 87 ? 3.045 -15.227 9.320 1.00 98.56 87 SER A CA 1
ATOM 666 C C . SER A 1 87 ? 2.234 -16.527 9.399 1.00 98.56 87 SER A C 1
ATOM 668 O O . SER A 1 87 ? 1.152 -16.603 8.811 1.00 98.56 87 SER A O 1
ATOM 670 N N . LYS A 1 88 ? 2.711 -17.544 10.127 1.00 97.81 88 LYS A N 1
ATOM 671 C CA . LYS A 1 88 ? 2.059 -18.859 10.263 1.00 97.81 88 LYS A CA 1
ATOM 672 C C . LYS A 1 88 ? 0.598 -18.806 10.732 1.00 97.81 88 LYS A C 1
ATOM 674 O O . LYS A 1 88 ? -0.201 -19.630 10.301 1.00 97.81 88 LYS A O 1
ATOM 679 N N . ASN A 1 89 ? 0.240 -17.822 11.555 1.00 98.31 89 ASN A N 1
ATOM 680 C CA . ASN A 1 89 ? -1.097 -17.657 12.131 1.00 98.31 89 ASN A CA 1
ATOM 681 C C . ASN A 1 89 ? -1.908 -16.543 11.448 1.00 98.31 89 ASN A C 1
ATOM 683 O O . ASN A 1 89 ? -2.920 -16.103 11.987 1.00 98.31 89 ASN A O 1
ATOM 687 N N . THR A 1 90 ? -1.481 -16.053 10.279 1.00 98.69 90 THR A N 1
ATOM 688 C CA . THR A 1 90 ? -2.171 -14.966 9.569 1.00 98.69 90 THR A CA 1
ATOM 689 C C . THR A 1 90 ? -2.822 -15.449 8.279 1.00 98.69 90 THR A C 1
ATOM 691 O O . THR A 1 90 ? -2.352 -16.376 7.604 1.00 98.69 90 THR A O 1
ATOM 694 N N . LYS A 1 91 ? -3.901 -14.769 7.890 1.00 98.38 91 LYS A N 1
ATOM 695 C CA . LYS A 1 91 ? -4.539 -14.875 6.573 1.00 98.38 91 LYS A CA 1
ATOM 696 C C . LYS A 1 91 ? -4.733 -13.473 6.003 1.00 98.38 91 LYS A C 1
ATOM 698 O O . LYS A 1 91 ? -4.811 -12.508 6.756 1.00 98.38 91 LYS A O 1
ATOM 703 N N . LEU A 1 92 ? -4.797 -13.372 4.678 1.00 98.62 92 LEU A N 1
ATOM 704 C CA . LEU A 1 92 ? -5.091 -12.114 3.997 1.00 98.62 92 LEU A CA 1
ATOM 705 C C . LEU A 1 92 ? -6.583 -12.034 3.687 1.00 98.62 92 LEU A C 1
ATOM 707 O O . LEU A 1 92 ? -7.163 -12.988 3.168 1.00 98.62 92 LEU A O 1
ATOM 711 N N . TYR A 1 93 ? -7.171 -10.881 3.981 1.00 98.56 93 TYR A N 1
ATOM 712 C CA . TYR A 1 93 ? -8.507 -10.510 3.539 1.00 98.56 93 TYR A CA 1
ATOM 713 C C . TYR A 1 93 ? -8.383 -9.459 2.434 1.00 98.56 93 TYR A C 1
ATOM 715 O O . TYR A 1 93 ? -7.684 -8.462 2.604 1.00 98.56 93 TYR A O 1
ATOM 723 N N . TYR A 1 94 ? -9.049 -9.689 1.303 1.00 98.56 94 TYR A N 1
ATOM 724 C CA . TYR A 1 94 ? -9.112 -8.740 0.192 1.00 98.56 94 TYR A CA 1
ATOM 725 C C . TYR A 1 94 ? -10.488 -8.079 0.206 1.00 98.56 94 TYR A C 1
ATOM 727 O O . TYR A 1 94 ? -11.487 -8.775 0.043 1.00 98.56 94 TYR A O 1
ATOM 735 N N . PHE A 1 95 ? -10.536 -6.756 0.389 1.00 98.25 95 PHE A N 1
ATOM 736 C CA . PHE A 1 95 ? -11.797 -6.018 0.521 1.00 98.25 95 PHE A CA 1
ATOM 737 C C . PHE A 1 95 ? -12.698 -6.119 -0.715 1.00 98.25 95 PHE A C 1
ATOM 739 O O . PHE A 1 95 ? -13.910 -6.223 -0.551 1.00 98.25 95 PHE A O 1
ATOM 746 N N . LYS A 1 96 ? -12.111 -6.147 -1.923 1.00 97.94 96 LYS A N 1
ATOM 747 C CA . LYS A 1 96 ? -12.825 -6.163 -3.213 1.00 97.94 96 LYS A CA 1
ATOM 748 C C . LYS A 1 96 ? -13.842 -5.021 -3.333 1.00 97.94 96 LYS A C 1
ATOM 750 O O . LYS A 1 96 ? -13.709 -3.998 -2.661 1.00 97.94 96 LYS A O 1
ATOM 755 N N . HIS A 1 97 ? -14.839 -5.183 -4.204 1.00 97.88 97 HIS A N 1
ATOM 756 C CA . HIS A 1 97 ? -16.010 -4.317 -4.314 1.00 97.88 97 HIS A CA 1
ATOM 757 C C . HIS A 1 97 ? -15.674 -2.856 -4.606 1.00 97.88 97 HIS A C 1
ATOM 759 O O . HIS A 1 97 ? -16.424 -1.960 -4.221 1.00 97.88 97 HIS A O 1
ATOM 765 N N . GLN A 1 98 ? -14.529 -2.611 -5.251 1.00 98.00 98 GLN A N 1
ATOM 766 C CA . GLN A 1 98 ? -13.997 -1.272 -5.487 1.00 98.00 98 GLN A CA 1
ATOM 767 C C . GLN A 1 98 ? -13.939 -0.424 -4.197 1.00 98.00 98 GLN A C 1
ATOM 769 O O . GLN A 1 98 ? -14.030 0.805 -4.234 1.00 98.00 98 GLN A O 1
ATOM 774 N N . ASP A 1 99 ? -13.808 -1.069 -3.031 1.00 98.38 99 ASP A N 1
ATOM 775 C CA . ASP A 1 99 ? -13.640 -0.384 -1.753 1.00 98.38 99 ASP A CA 1
ATOM 776 C C . ASP A 1 99 ? -12.257 0.292 -1.718 1.00 98.38 99 ASP A C 1
ATOM 778 O O . ASP A 1 99 ? -11.299 -0.252 -2.274 1.00 98.38 99 ASP A O 1
ATOM 782 N N . PRO A 1 100 ? -12.089 1.448 -1.046 1.00 98.06 100 PRO A N 1
ATOM 783 C CA . PRO A 1 100 ? -10.767 2.048 -0.867 1.00 98.06 100 PRO A CA 1
ATOM 784 C C . PRO A 1 100 ? -9.720 1.093 -0.270 1.00 98.06 100 PRO A C 1
ATOM 786 O O . PRO A 1 100 ? -8.543 1.204 -0.599 1.00 98.06 100 PRO A O 1
ATOM 789 N N . GLY A 1 101 ? -10.123 0.127 0.563 1.00 97.62 101 GLY A N 1
ATOM 790 C CA . GLY A 1 101 ? -9.245 -0.916 1.101 1.00 97.62 101 GLY A CA 1
ATOM 791 C C . GLY A 1 101 ? -8.811 -1.972 0.077 1.00 97.62 101 GLY A C 1
ATOM 792 O O . GLY A 1 101 ? -7.882 -2.729 0.345 1.00 97.62 101 GLY A O 1
ATOM 793 N N . ALA A 1 102 ? -9.444 -2.025 -1.097 1.00 98.44 102 ALA A N 1
ATOM 794 C CA . ALA A 1 102 ? -9.033 -2.857 -2.228 1.00 98.44 102 ALA A CA 1
ATOM 795 C C . ALA A 1 102 ? -8.058 -2.132 -3.177 1.00 98.44 102 ALA A C 1
ATOM 797 O O . ALA A 1 102 ? -7.753 -2.648 -4.252 1.00 98.44 102 ALA A O 1
ATOM 798 N N . PHE A 1 103 ? -7.581 -0.938 -2.804 1.00 98.62 103 PHE A N 1
ATOM 799 C CA . PHE A 1 103 ? -6.600 -0.177 -3.572 1.00 98.62 103 PHE A CA 1
ATOM 800 C C . PHE A 1 103 ? -5.335 -0.999 -3.859 1.00 98.62 103 PHE A C 1
ATOM 802 O O . PHE A 1 103 ? -4.710 -1.560 -2.958 1.00 98.62 103 PHE A O 1
ATOM 809 N N . VAL A 1 104 ? -4.941 -1.020 -5.133 1.00 98.69 104 VAL A N 1
ATOM 810 C CA . VAL A 1 104 ? -3.673 -1.586 -5.593 1.00 98.69 104 VAL A CA 1
ATOM 811 C C . VAL A 1 104 ? -2.709 -0.431 -5.829 1.00 98.69 104 VAL A C 1
ATOM 813 O O . VAL A 1 104 ? -2.860 0.326 -6.786 1.00 98.69 104 VAL A O 1
ATOM 816 N N . SER A 1 105 ? -1.725 -0.299 -4.944 1.00 98.31 105 SER A N 1
ATOM 817 C CA . SER A 1 105 ? -0.656 0.685 -5.105 1.00 98.31 105 SER A CA 1
ATOM 818 C C . SER A 1 105 ? 0.286 0.295 -6.238 1.00 98.31 105 SER A C 1
ATOM 820 O O . SER A 1 105 ? 0.585 -0.885 -6.423 1.00 98.31 105 SER A O 1
ATOM 822 N N . ILE A 1 106 ? 0.756 1.291 -6.988 1.00 98.19 106 ILE A N 1
ATOM 823 C CA . ILE A 1 106 ? 1.619 1.098 -8.153 1.00 98.19 106 ILE A CA 1
ATOM 824 C C . ILE A 1 106 ? 3.015 1.627 -7.832 1.00 98.19 106 ILE A C 1
ATOM 826 O O . ILE A 1 106 ? 3.216 2.831 -7.670 1.00 98.19 106 ILE A O 1
ATOM 830 N N . SER A 1 107 ? 3.987 0.719 -7.778 1.00 97.94 107 SER A N 1
ATOM 831 C CA . SER A 1 107 ? 5.406 1.061 -7.687 1.00 97.94 107 SER A CA 1
ATOM 832 C C . SER A 1 107 ? 5.859 1.758 -8.977 1.00 97.94 107 SER A C 1
ATOM 834 O O . SER A 1 107 ? 5.685 1.226 -10.074 1.00 97.94 107 SER A O 1
ATOM 836 N N . GLY A 1 108 ? 6.429 2.960 -8.855 1.00 96.69 108 GLY A N 1
ATOM 837 C CA . GLY A 1 108 ? 6.861 3.785 -9.987 1.00 96.69 108 GLY A CA 1
ATOM 838 C C . GLY A 1 108 ? 8.375 3.778 -10.207 1.00 96.69 108 GLY A C 1
ATOM 839 O O . GLY A 1 108 ? 9.154 3.646 -9.265 1.00 96.69 108 GLY A O 1
ATOM 840 N N . GLY A 1 109 ? 8.796 3.979 -11.457 1.00 97.38 109 GLY A N 1
ATOM 841 C CA . GLY A 1 109 ? 10.194 4.187 -11.836 1.00 97.38 109 GLY A CA 1
ATOM 842 C C . GLY A 1 109 ? 10.328 5.364 -12.800 1.00 97.38 109 GLY A C 1
ATOM 843 O O . GLY A 1 109 ? 9.482 5.554 -13.671 1.00 97.38 109 GLY A O 1
ATOM 844 N N . GLY A 1 110 ? 11.389 6.160 -12.654 1.00 97.88 110 GLY A N 1
ATOM 845 C CA . GLY A 1 110 ? 11.633 7.331 -13.495 1.00 97.88 110 GLY A CA 1
ATOM 846 C C . GLY A 1 110 ? 13.118 7.650 -13.628 1.00 97.88 110 GLY A C 1
ATOM 847 O O . GLY A 1 110 ? 13.907 7.392 -12.720 1.00 97.88 110 GLY A O 1
ATOM 848 N N . VAL A 1 111 ? 13.503 8.219 -14.772 1.00 98.50 111 VAL A N 1
ATOM 849 C CA . VAL A 1 111 ? 14.875 8.678 -15.027 1.00 98.50 111 VAL A CA 1
ATOM 850 C C . VAL A 1 111 ? 14.970 10.166 -14.721 1.00 98.50 111 VAL A C 1
ATOM 852 O O . VAL A 1 111 ? 14.244 10.974 -15.296 1.00 98.50 111 VAL A O 1
ATOM 855 N N . LEU A 1 112 ? 15.898 10.541 -13.842 1.00 98.56 112 LEU A N 1
ATOM 856 C CA . LEU A 1 112 ? 16.145 11.946 -13.533 1.00 98.56 112 LEU A CA 1
ATOM 857 C C . LEU A 1 112 ? 16.725 12.680 -14.747 1.00 98.56 112 LEU A C 1
ATOM 859 O O . LEU A 1 112 ? 17.712 12.243 -15.345 1.00 98.56 112 LEU A O 1
ATOM 863 N N . ALA A 1 113 ? 16.169 13.855 -15.052 1.00 98.25 113 ALA A N 1
ATOM 864 C CA . ALA A 1 113 ? 16.656 14.724 -16.125 1.00 98.25 113 ALA A CA 1
ATOM 865 C C . ALA A 1 113 ? 18.126 15.151 -15.936 1.00 98.25 113 ALA A C 1
ATOM 867 O O . ALA A 1 113 ? 18.821 15.420 -16.917 1.00 98.25 113 ALA A O 1
ATOM 868 N N . SER A 1 114 ? 18.606 15.168 -14.689 1.00 98.31 114 SER A N 1
ATOM 869 C CA . SER A 1 114 ? 19.979 15.497 -14.293 1.00 98.31 114 SER A CA 1
ATOM 870 C C . SER A 1 114 ? 20.964 14.322 -14.361 1.00 98.31 114 SER A C 1
ATOM 872 O O . SER A 1 114 ? 22.144 14.512 -14.067 1.00 98.31 114 SER A O 1
ATOM 874 N N . SER A 1 115 ? 20.521 13.110 -14.725 1.00 98.44 115 SER A N 1
ATOM 875 C CA . SER A 1 115 ? 21.404 11.939 -14.777 1.00 98.44 115 SER A CA 1
ATOM 876 C C . SER A 1 115 ? 22.582 12.16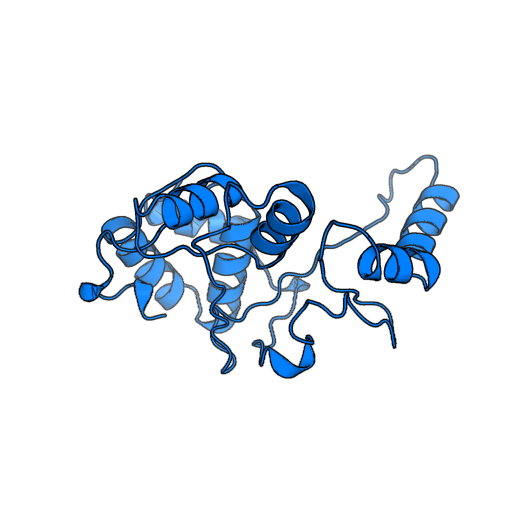1 -15.733 1.00 98.44 115 SER A C 1
ATOM 878 O O . SER A 1 115 ? 22.399 12.624 -16.860 1.00 98.44 115 SER A O 1
ATOM 880 N N . LYS A 1 116 ? 23.789 11.782 -15.293 1.00 98.50 116 LYS A N 1
ATOM 881 C CA . LYS A 1 116 ? 25.008 11.734 -16.125 1.00 98.50 116 LYS A CA 1
ATOM 882 C C . LYS A 1 116 ? 25.130 10.431 -16.930 1.00 98.50 116 LYS A C 1
ATOM 884 O O . LYS A 1 116 ? 25.999 10.320 -17.783 1.00 98.50 116 LYS A O 1
ATOM 889 N N . HIS A 1 117 ? 24.239 9.470 -16.680 1.00 98.38 117 HIS A N 1
ATOM 890 C CA . HIS A 1 117 ? 24.189 8.150 -17.317 1.00 98.38 117 HIS A CA 1
ATOM 891 C C . HIS A 1 117 ? 22.775 7.892 -17.862 1.00 98.38 117 HIS A C 1
ATOM 893 O O . HIS A 1 117 ? 22.107 6.928 -17.484 1.00 98.38 117 HIS A O 1
ATOM 899 N N . LYS A 1 118 ? 22.252 8.828 -18.672 1.00 98.38 118 LYS A N 1
ATOM 900 C CA . LYS A 1 118 ? 20.851 8.799 -19.136 1.00 98.38 118 LYS A CA 1
ATOM 901 C C . LYS A 1 118 ? 20.534 7.536 -19.922 1.00 98.38 118 LYS A C 1
ATOM 903 O O . LYS A 1 118 ? 19.501 6.929 -19.674 1.00 98.38 118 LYS A O 1
ATOM 908 N N . GLU A 1 119 ? 21.419 7.131 -20.825 1.00 98.50 119 GLU A N 1
ATOM 909 C CA . GLU A 1 119 ? 21.219 5.945 -21.660 1.00 98.50 119 GLU A CA 1
ATOM 910 C C . GLU A 1 119 ? 21.116 4.674 -20.814 1.00 98.50 119 GLU A C 1
ATOM 912 O O . GLU A 1 119 ? 20.170 3.904 -20.969 1.00 98.50 119 GLU A O 1
ATOM 917 N N . GLN A 1 120 ? 22.024 4.492 -19.851 1.00 98.75 120 GLN A N 1
ATOM 918 C CA . GLN A 1 120 ? 22.016 3.341 -18.947 1.00 98.75 120 GLN A CA 1
ATOM 919 C C . GLN A 1 120 ? 20.788 3.358 -18.028 1.00 98.75 120 GLN A C 1
ATOM 921 O O . GLN A 1 120 ? 20.173 2.317 -17.804 1.00 98.75 120 GLN A O 1
ATOM 926 N N . ALA A 1 121 ? 20.386 4.532 -17.530 1.00 98.75 121 ALA A N 1
ATOM 927 C CA . ALA A 1 121 ? 19.188 4.672 -16.703 1.00 98.75 121 ALA A CA 1
ATOM 928 C C . ALA A 1 121 ? 17.901 4.354 -17.488 1.00 98.75 121 ALA A C 1
ATOM 930 O O . ALA A 1 121 ? 17.025 3.656 -16.980 1.00 98.75 121 ALA A O 1
ATOM 931 N N . GLN A 1 122 ? 17.799 4.809 -18.740 1.00 98.69 122 GLN A N 1
ATOM 932 C CA . GLN A 1 122 ? 16.683 4.467 -19.629 1.00 98.69 122 GLN A CA 1
ATOM 933 C C . GLN A 1 122 ? 16.673 2.970 -19.959 1.00 98.69 122 GLN A C 1
ATOM 935 O O . GLN A 1 122 ? 15.622 2.331 -19.898 1.00 98.69 122 GLN A O 1
ATOM 940 N N . ALA A 1 123 ? 17.842 2.384 -20.242 1.00 98.69 123 ALA A N 1
ATOM 941 C CA . ALA A 1 123 ? 17.979 0.947 -20.460 1.00 98.69 123 ALA A CA 1
ATOM 942 C C . ALA A 1 123 ? 17.546 0.139 -19.227 1.00 98.69 123 ALA A C 1
ATOM 944 O O . ALA A 1 123 ? 16.871 -0.878 -19.375 1.00 98.69 123 ALA A O 1
ATOM 945 N N . PHE A 1 124 ? 17.856 0.619 -18.020 1.00 98.69 124 PHE A N 1
ATOM 946 C CA . PHE A 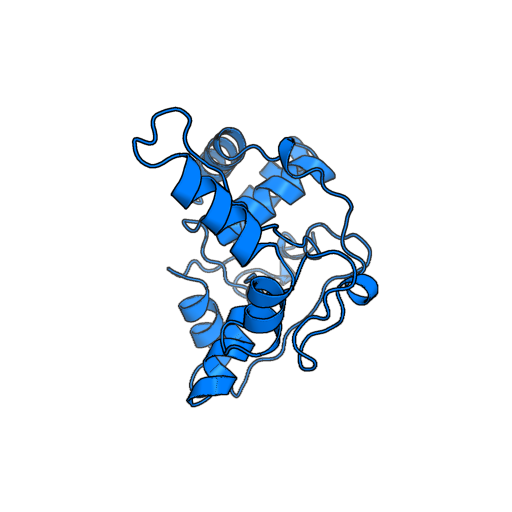1 124 ? 17.420 -0.003 -16.774 1.00 98.69 124 PHE A CA 1
ATOM 947 C C . PHE A 1 124 ? 15.894 0.019 -16.614 1.00 98.69 124 PHE A C 1
ATOM 949 O O . PHE A 1 124 ? 15.305 -1.042 -16.413 1.00 98.69 124 PHE A O 1
ATOM 956 N N . ILE A 1 125 ? 15.239 1.180 -16.778 1.00 98.56 125 ILE A N 1
ATOM 957 C CA . ILE A 1 125 ? 13.767 1.276 -16.711 1.00 98.56 125 ILE A CA 1
ATOM 958 C C . ILE A 1 125 ? 13.112 0.378 -17.767 1.00 98.56 125 ILE A C 1
ATOM 960 O O . ILE A 1 125 ? 12.183 -0.371 -17.455 1.00 98.56 125 ILE A O 1
ATOM 964 N N . LYS A 1 126 ? 13.634 0.385 -18.999 1.00 98.44 126 LYS A N 1
ATOM 965 C CA . LYS A 1 126 ? 13.165 -0.495 -20.077 1.00 98.44 126 LYS A CA 1
ATOM 966 C C . LYS A 1 126 ? 13.327 -1.975 -19.725 1.00 98.44 126 LYS A C 1
ATOM 968 O O . LYS A 1 126 ? 12.459 -2.776 -20.054 1.00 98.44 126 LYS A O 1
ATOM 973 N N . TRP A 1 127 ? 14.422 -2.353 -19.071 1.00 98.50 127 TRP A N 1
ATOM 974 C CA . TRP A 1 127 ? 14.680 -3.743 -18.708 1.00 98.50 127 TRP A CA 1
ATOM 975 C C . TRP A 1 127 ? 13.762 -4.228 -17.579 1.00 98.50 127 TRP A C 1
ATOM 977 O O . TRP A 1 127 ? 13.142 -5.282 -17.727 1.00 98.50 127 TRP A O 1
ATOM 987 N N . ILE A 1 128 ? 13.612 -3.454 -16.492 1.00 98.25 128 ILE A N 1
ATOM 988 C CA . ILE A 1 128 ? 12.774 -3.860 -15.346 1.00 98.25 128 ILE A CA 1
ATOM 989 C C . ILE A 1 128 ? 11.284 -3.927 -15.714 1.00 98.25 128 ILE A C 1
ATOM 991 O O . ILE A 1 128 ? 10.558 -4.763 -15.182 1.00 98.25 128 ILE A O 1
ATOM 995 N N . THR A 1 129 ? 10.830 -3.080 -16.644 1.00 98.25 129 THR A N 1
ATOM 996 C CA . THR A 1 129 ? 9.445 -3.080 -17.153 1.00 98.25 129 THR A CA 1
ATOM 997 C C . THR A 1 129 ? 9.238 -4.017 -18.345 1.00 98.25 129 THR A C 1
ATOM 999 O O . THR A 1 129 ? 8.102 -4.334 -18.691 1.00 98.25 129 THR A O 1
ATOM 1002 N N . GLY A 1 130 ? 10.323 -4.491 -18.960 1.00 98.19 130 GLY A N 1
ATOM 1003 C CA . GLY A 1 130 ? 10.304 -5.444 -20.062 1.00 98.19 130 GLY A CA 1
ATOM 1004 C C . GLY A 1 130 ? 10.105 -6.891 -19.607 1.00 98.19 130 GLY A C 1
ATOM 1005 O O . GLY A 1 130 ? 10.058 -7.203 -18.417 1.00 98.19 130 GLY A O 1
ATOM 1006 N N . LYS A 1 131 ? 10.034 -7.804 -20.583 1.00 97.62 131 LYS A N 1
ATOM 1007 C CA . LYS A 1 131 ? 9.749 -9.231 -20.363 1.00 97.62 131 LYS A CA 1
ATOM 1008 C C . LYS A 1 131 ? 10.641 -9.859 -19.288 1.00 97.62 131 LYS A C 1
ATOM 1010 O O . LYS A 1 131 ? 10.128 -10.533 -18.406 1.00 97.62 131 LYS A O 1
A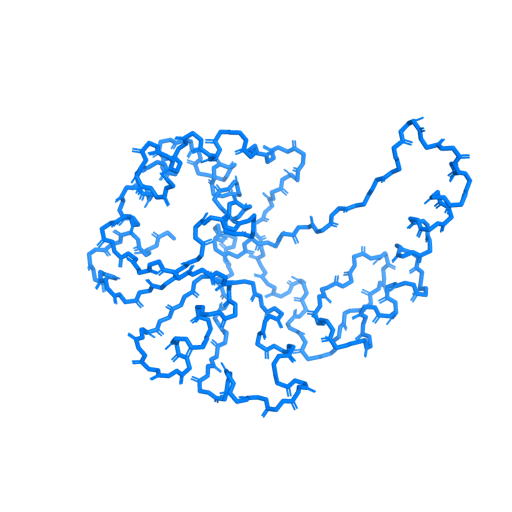TOM 1015 N N . GLN A 1 132 ? 11.956 -9.635 -19.344 1.00 97.12 132 GLN A N 1
ATOM 1016 C CA . GLN A 1 132 ? 12.899 -10.221 -18.389 1.00 97.12 132 GLN A CA 1
ATOM 1017 C C . GLN A 1 132 ? 12.692 -9.686 -16.969 1.00 97.12 132 GLN A C 1
ATOM 1019 O O . GLN A 1 132 ? 12.652 -10.477 -16.034 1.00 97.12 132 GLN A O 1
ATOM 1024 N N . GLY A 1 133 ? 12.537 -8.371 -16.793 1.00 98.06 133 GLY A N 1
ATOM 1025 C CA . GLY A 1 133 ? 12.317 -7.783 -15.472 1.00 98.06 133 GLY A CA 1
ATOM 1026 C C . GLY A 1 133 ? 10.996 -8.223 -14.841 1.00 98.06 133 GLY A C 1
ATOM 1027 O O . GLY A 1 133 ? 10.953 -8.591 -13.669 1.00 98.06 133 GLY A O 1
ATOM 1028 N N . GLN A 1 134 ? 9.927 -8.268 -15.636 1.00 98.44 134 GLN A N 1
ATOM 1029 C CA . GLN A 1 134 ? 8.615 -8.726 -15.175 1.00 98.44 134 GLN A CA 1
ATOM 1030 C C . GLN A 1 134 ? 8.596 -10.235 -14.883 1.00 98.44 134 GLN A C 1
ATOM 1032 O O . GLN A 1 134 ? 7.970 -10.666 -13.917 1.00 98.44 134 GLN A O 1
ATOM 1037 N N . GLU A 1 135 ? 9.347 -11.033 -15.645 1.00 97.94 135 GLU A N 1
ATOM 1038 C CA . GLU A 1 135 ? 9.563 -12.451 -15.346 1.00 97.94 135 GLU A CA 1
ATOM 1039 C C . GLU A 1 135 ? 10.301 -12.644 -14.014 1.00 97.94 135 GLU A C 1
ATOM 1041 O O . GLU A 1 135 ? 9.917 -13.500 -13.221 1.00 97.94 135 GLU A O 1
ATOM 1046 N N . GLN A 1 136 ? 11.294 -11.800 -13.706 1.00 97.75 136 GLN A N 1
ATOM 1047 C CA . GLN A 1 136 ? 11.947 -11.827 -12.394 1.00 97.75 136 GLN A CA 1
ATOM 1048 C C . GLN A 1 136 ? 10.962 -11.520 -11.261 1.00 97.75 136 GLN A C 1
ATOM 1050 O O . GLN A 1 136 ? 10.995 -12.211 -10.246 1.00 97.75 136 GLN A O 1
ATOM 1055 N N . LEU A 1 137 ? 10.057 -10.545 -11.416 1.00 97.62 137 LEU A N 1
ATOM 1056 C CA . LEU A 1 137 ? 9.001 -10.291 -10.420 1.00 97.62 137 LEU A CA 1
ATOM 1057 C C . LEU A 1 137 ? 8.069 -11.494 -10.240 1.00 97.62 137 LEU A C 1
ATOM 1059 O O . LEU A 1 137 ? 7.653 -11.798 -9.122 1.00 97.62 137 LEU A O 1
ATOM 1063 N N . ARG A 1 138 ? 7.767 -12.214 -11.324 1.00 98.00 138 ARG A N 1
ATOM 1064 C CA . ARG A 1 138 ? 6.941 -13.424 -11.278 1.00 98.00 138 ARG A CA 1
ATOM 1065 C C . ARG A 1 138 ? 7.594 -14.539 -10.460 1.00 98.00 138 ARG A C 1
ATOM 1067 O O . ARG A 1 138 ? 6.888 -15.253 -9.743 1.00 98.00 138 ARG A O 1
ATOM 1074 N N . THR A 1 139 ? 8.907 -14.725 -10.588 1.00 98.00 139 THR A N 1
ATOM 1075 C CA . THR A 1 139 ? 9.613 -15.899 -10.046 1.00 98.00 139 THR A CA 1
ATOM 1076 C C . THR A 1 139 ? 10.396 -15.640 -8.764 1.00 98.00 139 THR A C 1
ATOM 1078 O O . THR A 1 139 ? 10.740 -16.599 -8.076 1.00 98.00 139 THR A O 1
ATOM 1081 N N . ASN A 1 140 ? 10.711 -14.386 -8.440 1.00 98.00 140 ASN A N 1
ATOM 1082 C CA . ASN A 1 140 ? 11.476 -14.056 -7.241 1.00 98.00 140 ASN A CA 1
ATOM 1083 C C . ASN A 1 140 ? 10.641 -14.192 -5.950 1.00 98.00 140 ASN A C 1
ATOM 1085 O O . ASN A 1 140 ? 9.436 -14.441 -5.962 1.00 98.00 140 ASN A O 1
ATOM 1089 N N . ASN A 1 141 ? 11.309 -13.982 -4.813 1.00 98.06 141 ASN A N 1
ATOM 1090 C CA . ASN A 1 141 ? 10.704 -14.051 -3.482 1.00 98.06 141 ASN A CA 1
ATOM 1091 C C . ASN A 1 141 ? 10.187 -12.692 -2.967 1.00 98.06 141 ASN A C 1
ATOM 1093 O O . ASN A 1 141 ? 10.027 -12.535 -1.757 1.00 98.06 141 ASN A O 1
ATOM 1097 N N . ALA A 1 142 ? 9.955 -11.708 -3.847 1.00 97.94 142 ALA A N 1
ATOM 1098 C CA . ALA A 1 142 ? 9.364 -10.416 -3.478 1.00 97.94 142 ALA A CA 1
ATOM 1099 C C . ALA A 1 142 ? 7.828 -10.457 -3.499 1.00 97.94 142 ALA A C 1
ATOM 1101 O O . ALA A 1 142 ? 7.194 -9.777 -2.700 1.00 97.94 142 ALA A O 1
ATOM 1102 N N . PHE A 1 143 ? 7.232 -11.296 -4.359 1.00 98.50 143 PHE A N 1
ATOM 1103 C CA . PHE A 1 143 ? 5.779 -11.510 -4.451 1.00 98.50 143 PHE A CA 1
ATOM 1104 C C . PHE A 1 143 ? 4.954 -10.243 -4.732 1.00 98.50 143 PHE A C 1
ATOM 1106 O O . PHE A 1 143 ? 3.776 -10.172 -4.379 1.00 98.50 143 PHE A O 1
ATOM 1113 N N . GLU A 1 144 ? 5.545 -9.249 -5.388 1.00 98.44 144 GLU A N 1
ATOM 1114 C CA . GLU A 1 144 ? 4.811 -8.126 -5.971 1.00 98.44 144 GLU A CA 1
ATOM 1115 C C . GLU A 1 144 ? 4.177 -8.522 -7.314 1.00 98.44 144 GLU A C 1
ATOM 1117 O O . GLU A 1 144 ? 4.546 -9.523 -7.934 1.00 98.44 144 GLU A O 1
ATOM 1122 N N . TYR A 1 145 ? 3.176 -7.756 -7.747 1.00 98.75 145 TYR A N 1
ATOM 1123 C CA . TYR A 1 145 ? 2.502 -8.003 -9.018 1.00 98.75 145 TYR A CA 1
ATOM 1124 C C . TYR A 1 145 ? 3.334 -7.476 -10.192 1.00 98.75 145 TYR A C 1
ATOM 1126 O O . TYR A 1 145 ? 3.876 -6.374 -10.138 1.00 98.75 145 TYR A O 1
ATOM 1134 N N . ALA A 1 146 ? 3.384 -8.249 -11.276 1.00 98.56 146 ALA A N 1
ATOM 1135 C CA . ALA A 1 146 ? 3.872 -7.776 -12.565 1.00 98.56 146 ALA A CA 1
ATOM 1136 C C . ALA A 1 146 ? 2.836 -6.840 -13.218 1.00 98.56 146 ALA A C 1
ATOM 1138 O O . ALA A 1 146 ? 1.628 -7.055 -13.093 1.00 98.56 146 ALA A O 1
ATOM 1139 N N . VAL A 1 147 ? 3.321 -5.819 -13.925 1.00 97.94 147 VAL A N 1
ATOM 1140 C CA . VAL A 1 147 ? 2.532 -4.763 -14.588 1.00 97.94 147 VAL A CA 1
ATOM 1141 C C . VAL A 1 147 ? 2.785 -4.670 -16.097 1.00 97.94 147 VAL A C 1
ATOM 1143 O O . VAL A 1 147 ? 2.121 -3.895 -16.783 1.00 97.94 147 VAL A O 1
ATOM 1146 N N . GLY A 1 148 ? 3.746 -5.432 -16.630 1.00 97.31 148 GLY A N 1
ATOM 1147 C CA . GLY A 1 148 ? 4.000 -5.490 -18.071 1.00 97.31 148 GLY A CA 1
ATOM 1148 C C . GLY A 1 148 ? 2.804 -6.042 -18.856 1.00 97.31 148 GLY A C 1
ATOM 1149 O O . GLY A 1 148 ? 2.027 -6.847 -18.342 1.00 97.31 148 GLY A O 1
ATOM 1150 N N . VAL A 1 149 ? 2.677 -5.638 -20.123 1.00 96.56 149 VAL A N 1
ATOM 1151 C CA . VAL A 1 149 ? 1.650 -6.172 -21.034 1.00 96.56 149 VAL A CA 1
ATOM 1152 C C . VAL A 1 149 ? 1.817 -7.690 -21.149 1.00 96.56 149 VAL A C 1
ATOM 1154 O O . VAL A 1 149 ? 2.924 -8.173 -21.384 1.00 96.56 149 VAL A O 1
ATOM 1157 N N . ASP A 1 150 ? 0.726 -8.426 -20.926 1.00 95.38 150 ASP A N 1
ATOM 1158 C CA . ASP A 1 150 ? 0.667 -9.896 -20.900 1.00 95.38 150 ASP A CA 1
ATOM 1159 C C . ASP A 1 150 ? 1.628 -10.579 -19.902 1.00 95.38 150 ASP A C 1
ATOM 1161 O O . ASP A 1 150 ? 1.885 -11.783 -19.986 1.00 95.38 150 ASP A O 1
ATOM 1165 N N . ALA A 1 151 ? 2.145 -9.840 -18.914 1.00 97.44 151 ALA A N 1
ATOM 1166 C CA . ALA A 1 151 ? 3.008 -10.396 -17.882 1.00 97.44 151 ALA A CA 1
ATOM 1167 C C . ALA A 1 151 ? 2.182 -11.063 -16.771 1.00 97.44 151 ALA A C 1
ATOM 1169 O O . ALA A 1 151 ? 1.395 -10.427 -16.068 1.00 97.44 151 ALA A O 1
ATOM 1170 N N . ALA A 1 152 ? 2.393 -12.363 -16.567 1.00 96.62 152 ALA A N 1
ATOM 1171 C CA . ALA A 1 152 ? 1.815 -13.070 -15.432 1.00 96.62 152 ALA A CA 1
ATOM 1172 C C . ALA A 1 152 ? 2.548 -12.709 -14.130 1.00 96.62 152 ALA A C 1
ATOM 1174 O O . ALA A 1 152 ? 3.771 -12.606 -14.095 1.00 96.62 152 ALA A O 1
ATOM 1175 N N . SER A 1 153 ? 1.797 -12.587 -13.036 1.00 98.56 153 SER A N 1
ATOM 1176 C CA . SER A 1 153 ? 2.360 -12.498 -11.682 1.00 98.56 153 SER A CA 1
ATOM 1177 C C . SER A 1 153 ? 2.595 -13.888 -11.083 1.00 98.56 153 SER A C 1
ATOM 1179 O O . SER A 1 153 ? 2.201 -14.902 -11.664 1.00 98.56 153 SER A O 1
ATOM 1181 N N . ASN A 1 154 ? 3.254 -13.951 -9.922 1.00 98.62 154 ASN A N 1
ATOM 1182 C CA . ASN A 1 154 ? 3.513 -15.215 -9.232 1.00 98.62 154 ASN A CA 1
ATOM 1183 C C . ASN A 1 154 ? 2.201 -16.012 -9.016 1.00 98.62 154 ASN A C 1
ATOM 1185 O O . ASN A 1 154 ? 1.221 -15.432 -8.544 1.00 98.62 154 ASN A O 1
ATOM 1189 N N . PRO A 1 155 ? 2.161 -17.329 -9.304 1.00 98.25 155 PRO A N 1
ATOM 1190 C CA . PRO A 1 155 ? 0.928 -18.125 -9.248 1.00 98.25 155 PRO A CA 1
ATOM 1191 C C . PRO A 1 155 ? 0.336 -18.277 -7.839 1.00 98.25 155 PRO A C 1
ATOM 1193 O O . PRO A 1 155 ? -0.808 -18.702 -7.705 1.00 98.25 155 PRO A O 1
ATOM 1196 N N . LYS A 1 156 ? 1.087 -17.940 -6.781 1.00 98.25 156 LYS A N 1
ATOM 1197 C CA . LYS A 1 156 ? 0.571 -17.915 -5.403 1.00 98.25 156 LYS A CA 1
ATOM 1198 C C . LYS A 1 156 ? -0.311 -16.696 -5.113 1.00 98.25 156 LYS A C 1
ATOM 1200 O O . LYS A 1 156 ? -0.982 -16.676 -4.083 1.00 98.25 156 LYS A O 1
ATOM 1205 N N . LEU A 1 157 ? -0.276 -15.671 -5.965 1.00 98.62 157 LEU A N 1
ATOM 1206 C CA . LEU A 1 157 ? -1.020 -14.432 -5.768 1.00 98.62 157 LEU A CA 1
ATOM 1207 C C . LEU A 1 157 ? -2.428 -14.532 -6.357 1.00 98.62 157 LEU A C 1
ATOM 1209 O O . LEU A 1 157 ? -2.632 -15.100 -7.429 1.00 98.62 157 LEU A O 1
ATOM 1213 N N . THR A 1 158 ? -3.394 -13.897 -5.693 1.00 98.31 158 THR A N 1
ATOM 1214 C CA . THR A 1 158 ? -4.705 -13.627 -6.293 1.00 98.31 158 THR A CA 1
ATOM 1215 C C . THR A 1 158 ? -4.502 -12.794 -7.563 1.00 98.31 158 THR A C 1
ATOM 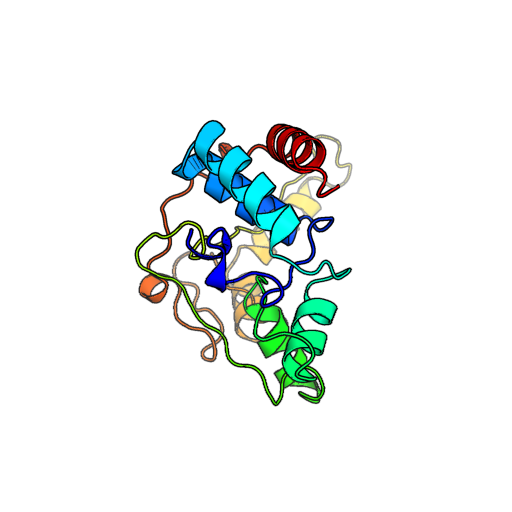1217 O O . THR A 1 158 ? -3.910 -11.723 -7.470 1.00 98.31 158 THR A O 1
ATOM 1220 N N . PRO A 1 159 ? -4.983 -13.217 -8.747 1.00 97.75 159 PRO A N 1
ATOM 1221 C CA . PRO A 1 159 ? -4.787 -12.443 -9.972 1.00 97.75 159 PRO A CA 1
ATOM 1222 C C . PRO A 1 159 ? -5.334 -11.016 -9.842 1.00 97.75 159 PRO A C 1
ATOM 1224 O O . PRO A 1 159 ? -6.431 -10.844 -9.312 1.00 97.75 159 PRO A O 1
ATOM 1227 N N . LEU A 1 160 ? -4.636 -10.012 -10.394 1.00 97.81 160 LEU A N 1
ATOM 1228 C CA . LEU A 1 160 ? -5.050 -8.596 -10.334 1.00 97.81 160 LEU A CA 1
ATOM 1229 C C . LEU A 1 160 ? -6.525 -8.396 -10.729 1.00 97.81 160 LEU A C 1
ATOM 1231 O O . LEU A 1 160 ? -7.276 -7.727 -10.027 1.00 97.81 160 LEU A O 1
ATOM 1235 N N . LYS A 1 161 ? -6.975 -9.066 -11.798 1.00 96.19 161 LYS A N 1
ATOM 1236 C CA . LYS A 1 161 ? -8.368 -9.018 -12.283 1.00 96.19 161 LYS A CA 1
ATOM 1237 C C . LYS A 1 161 ? -9.420 -9.532 -11.289 1.00 96.19 161 LYS A C 1
ATOM 1239 O O . LYS A 1 161 ? -10.593 -9.226 -11.442 1.00 96.19 161 LYS A O 1
ATOM 1244 N N . ALA A 1 162 ? -9.022 -10.334 -10.303 1.00 97.75 162 ALA A N 1
ATOM 1245 C CA . ALA A 1 162 ? -9.904 -10.901 -9.283 1.00 97.75 162 ALA A CA 1
ATOM 1246 C C . ALA A 1 162 ? -9.905 -10.094 -7.970 1.00 97.75 162 ALA A C 1
ATOM 1248 O O . ALA A 1 162 ? -10.651 -10.437 -7.046 1.00 97.75 162 ALA A O 1
ATOM 1249 N N . LEU A 1 163 ? -9.070 -9.048 -7.875 1.00 98.25 163 LEU A N 1
ATOM 1250 C CA . LEU A 1 163 ? -9.009 -8.159 -6.713 1.00 98.25 163 LEU A CA 1
ATOM 1251 C C . LEU A 1 163 ? -10.170 -7.165 -6.665 1.00 98.25 163 LEU A C 1
ATOM 1253 O O . LEU A 1 163 ? -10.434 -6.646 -5.588 1.00 98.25 163 LEU A O 1
ATOM 1257 N N . ASP A 1 164 ? -10.846 -6.920 -7.796 1.00 98.19 164 ASP A N 1
ATOM 1258 C CA . ASP A 1 164 ? -11.959 -5.963 -7.901 1.00 98.19 164 ASP A CA 1
ATOM 1259 C C . ASP A 1 164 ? -11.605 -4.603 -7.263 1.00 98.19 164 ASP A C 1
ATOM 1261 O O . ASP A 1 164 ? -12.304 -4.073 -6.398 1.00 98.19 164 ASP A O 1
ATOM 1265 N N . ALA A 1 165 ? -10.422 -4.102 -7.635 1.00 98.50 165 ALA A N 1
ATOM 1266 C CA . ALA A 1 165 ? -9.829 -2.886 -7.098 1.00 98.50 165 ALA A CA 1
ATOM 1267 C C . ALA A 1 165 ? -10.535 -1.627 -7.636 1.00 98.50 165 ALA A C 1
ATOM 1269 O O . ALA A 1 165 ? -10.968 -1.613 -8.794 1.00 98.50 165 ALA A O 1
ATOM 1270 N N . PRO A 1 166 ? -10.623 -0.542 -6.845 1.00 98.44 166 PRO A N 1
ATOM 1271 C CA . PRO A 1 166 ? -11.137 0.728 -7.333 1.00 98.44 166 PRO A CA 1
ATOM 1272 C C . PRO A 1 166 ? -10.225 1.314 -8.411 1.00 98.44 166 PRO A C 1
ATOM 1274 O O . PRO A 1 166 ? -9.003 1.156 -8.380 1.00 98.44 166 PRO A O 1
ATOM 1277 N N . LYS A 1 167 ? -10.821 2.071 -9.332 1.00 97.69 167 LYS A N 1
ATOM 1278 C CA . LYS A 1 167 ? -10.065 2.879 -10.290 1.00 97.69 167 LYS A CA 1
ATOM 1279 C C . LYS A 1 167 ? -9.554 4.134 -9.591 1.00 97.69 167 LYS A C 1
ATOM 1281 O O . LYS A 1 167 ? -10.345 4.989 -9.203 1.00 97.69 167 LYS A O 1
ATOM 1286 N N . VAL A 1 168 ? -8.239 4.237 -9.446 1.00 97.88 168 VAL A N 1
ATOM 1287 C CA . VAL A 1 168 ? -7.554 5.399 -8.872 1.00 97.88 168 VAL A CA 1
ATOM 1288 C C . VAL A 1 168 ? -6.461 5.809 -9.843 1.00 97.88 168 VAL A C 1
ATOM 1290 O O . VAL A 1 168 ? -5.590 5.000 -10.144 1.00 97.88 168 VAL A O 1
ATOM 1293 N N . GLU A 1 169 ? -6.517 7.043 -10.342 1.00 97.06 169 GLU A N 1
ATOM 1294 C CA . GLU A 1 169 ? -5.480 7.598 -11.216 1.00 97.06 169 GLU A CA 1
ATOM 1295 C C . GLU A 1 169 ? -4.217 7.885 -10.384 1.00 97.06 169 GLU A C 1
ATOM 1297 O O . GLU A 1 169 ? -4.270 8.767 -9.516 1.00 97.06 169 GLU A O 1
ATOM 1302 N N . PRO A 1 170 ? -3.088 7.180 -10.598 1.00 95.94 170 PRO A N 1
ATOM 1303 C CA . PRO A 1 170 ? -1.889 7.352 -9.779 1.00 95.94 170 PRO A CA 1
ATOM 1304 C C . PRO A 1 170 ? -1.370 8.791 -9.764 1.00 95.94 170 PRO A C 1
ATOM 1306 O O . PRO A 1 170 ? -0.892 9.248 -8.725 1.00 95.94 170 PRO A O 1
ATOM 1309 N N . SER A 1 171 ? -1.506 9.537 -10.869 1.00 94.81 171 SER A N 1
ATOM 1310 C CA . SER A 1 171 ? -1.050 10.934 -10.926 1.00 94.81 171 SER A CA 1
ATOM 1311 C C . SER A 1 171 ? -1.893 11.903 -10.087 1.00 94.81 171 SER A C 1
ATOM 1313 O O . SER A 1 171 ? -1.483 13.042 -9.875 1.00 94.81 171 SER A O 1
ATOM 1315 N N . SER A 1 172 ? -3.071 11.477 -9.622 1.00 93.00 172 SER A N 1
ATOM 1316 C CA . SER A 1 172 ? -3.954 12.265 -8.750 1.00 93.00 172 SER A CA 1
ATOM 1317 C C . SER A 1 172 ? -3.643 12.109 -7.257 1.00 93.00 172 SER A C 1
ATOM 1319 O O . SER A 1 172 ? -4.175 12.854 -6.431 1.00 93.00 172 SER A O 1
ATOM 1321 N N . LEU A 1 173 ? -2.773 11.159 -6.895 1.00 97.31 173 LEU A N 1
ATOM 1322 C CA . LEU A 1 173 ? -2.401 10.899 -5.508 1.00 97.31 173 LEU A CA 1
ATOM 1323 C C . LEU A 1 173 ? -1.577 12.063 -4.939 1.00 97.31 173 LEU A C 1
ATOM 1325 O O . LEU A 1 173 ? -0.603 12.514 -5.538 1.00 97.31 173 LEU A O 1
ATOM 1329 N N . ASN A 1 174 ? -1.939 12.526 -3.741 1.00 97.50 174 ASN A N 1
ATOM 1330 C CA . ASN A 1 174 ? -1.383 13.741 -3.150 1.00 97.50 174 ASN A CA 1
ATOM 1331 C C . ASN A 1 174 ? -0.780 13.475 -1.764 1.00 97.50 174 ASN A C 1
ATOM 1333 O O . ASN A 1 174 ? -1.451 13.591 -0.738 1.00 97.50 174 ASN A O 1
ATOM 1337 N N . SER A 1 175 ? 0.513 13.145 -1.733 1.00 97.06 175 SER A N 1
ATOM 1338 C CA . SER A 1 175 ? 1.238 12.864 -0.488 1.00 97.06 175 SER A CA 1
ATOM 1339 C C . SER A 1 175 ? 1.246 14.052 0.475 1.00 97.06 175 SER A C 1
ATOM 1341 O O . SER A 1 175 ? 1.019 13.864 1.666 1.00 97.06 175 SER A O 1
ATOM 1343 N N . LYS A 1 176 ? 1.436 15.281 -0.024 1.00 98.31 176 LYS A N 1
ATOM 1344 C CA . LYS A 1 176 ? 1.437 16.492 0.810 1.00 98.31 176 LYS A CA 1
ATOM 1345 C C . LYS A 1 176 ? 0.116 16.635 1.567 1.00 98.31 176 LYS A C 1
ATOM 1347 O O . LYS A 1 176 ? 0.125 16.785 2.786 1.00 98.31 176 LYS A O 1
ATOM 1352 N N . LYS A 1 177 ? -1.010 16.520 0.858 1.00 98.50 177 LYS A N 1
ATOM 1353 C CA . LYS A 1 177 ? -2.336 16.628 1.473 1.00 98.50 177 LYS A CA 1
ATOM 1354 C C . LYS A 1 177 ? -2.610 15.488 2.455 1.00 98.50 177 LYS A C 1
ATOM 1356 O O . LYS A 1 177 ? -3.209 15.718 3.499 1.00 98.50 177 LYS A O 1
ATOM 1361 N N . VAL A 1 178 ? -2.142 14.274 2.164 1.00 98.56 178 VAL A N 1
ATOM 1362 C CA . VAL A 1 178 ? -2.238 13.143 3.102 1.00 98.56 178 VAL A CA 1
ATOM 1363 C C . VAL A 1 178 ? -1.502 13.431 4.407 1.00 98.56 178 VAL A C 1
ATOM 1365 O O . VAL A 1 178 ? -2.085 13.228 5.469 1.00 98.56 178 VAL A O 1
ATOM 1368 N N . ILE A 1 179 ? -0.267 13.939 4.346 1.00 98.62 179 ILE A N 1
ATOM 1369 C CA . ILE A 1 179 ? 0.492 14.310 5.549 1.00 98.62 179 ILE A CA 1
ATOM 1370 C C . ILE A 1 179 ? -0.265 15.369 6.355 1.00 98.62 179 ILE A C 1
ATOM 1372 O O . ILE A 1 179 ? -0.452 15.183 7.553 1.00 98.62 179 ILE A O 1
ATOM 1376 N N . GLU A 1 180 ? -0.773 16.421 5.704 1.00 98.69 180 GLU A N 1
ATOM 1377 C CA . GLU A 1 180 ? -1.578 17.460 6.364 1.00 98.69 180 GLU A CA 1
ATOM 1378 C C . GLU A 1 180 ? -2.777 16.864 7.121 1.00 98.69 180 GLU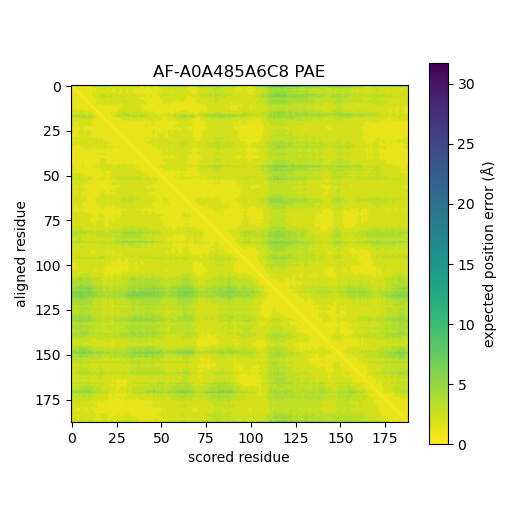 A C 1
ATOM 1380 O O . GLU A 1 180 ? -2.965 17.148 8.305 1.00 98.69 180 GLU A O 1
ATOM 1385 N N . LEU A 1 181 ? -3.561 15.994 6.473 1.00 98.81 181 LEU A N 1
ATOM 1386 C CA . LEU A 1 181 ? -4.745 15.378 7.083 1.00 98.81 181 LEU A CA 1
ATOM 1387 C C . LEU A 1 181 ? -4.390 14.390 8.201 1.00 98.81 181 LEU A C 1
ATOM 1389 O O . LEU A 1 181 ? -5.072 14.345 9.226 1.00 98.81 181 LEU A O 1
ATOM 1393 N N . MET A 1 182 ? -3.327 13.602 8.032 1.00 98.81 182 MET A N 1
ATOM 1394 C CA . MET A 1 182 ? -2.876 12.652 9.051 1.00 98.81 182 MET A CA 1
ATOM 1395 C C . MET A 1 182 ? -2.313 13.364 10.286 1.00 98.81 182 MET A C 1
ATOM 1397 O O . MET A 1 182 ? -2.628 12.957 11.406 1.00 98.81 182 MET A O 1
ATOM 1401 N N . THR A 1 183 ? -1.556 14.451 10.108 1.00 98.69 183 THR A N 1
ATOM 1402 C CA . THR A 1 183 ? -1.114 15.322 11.210 1.00 98.69 183 THR A CA 1
ATOM 1403 C C . THR A 1 183 ? -2.307 16.000 11.882 1.00 98.69 183 THR A C 1
ATOM 1405 O O . THR A 1 183 ? -2.401 15.988 13.107 1.00 98.69 183 THR A O 1
ATOM 1408 N N . GLN A 1 184 ? -3.278 16.510 11.115 1.00 98.56 184 GLN A N 1
ATOM 1409 C CA . GLN A 1 184 ? -4.507 17.093 11.671 1.00 98.56 184 GLN A CA 1
ATOM 1410 C C . GLN A 1 184 ? -5.317 16.080 12.503 1.00 98.56 184 GLN A C 1
ATOM 1412 O O . GLN A 1 184 ? -5.957 16.454 13.486 1.00 98.56 184 GLN A O 1
ATOM 1417 N N . ALA A 1 185 ? -5.289 14.798 12.133 1.00 98.56 185 ALA A N 1
ATOM 1418 C CA . ALA A 1 185 ? -5.899 13.709 12.896 1.00 98.56 185 ALA A CA 1
ATOM 1419 C C . ALA A 1 185 ? -5.021 13.185 14.057 1.00 98.56 185 ALA A C 1
ATOM 1421 O O . ALA A 1 185 ? -5.442 12.280 14.780 1.00 98.56 185 ALA A O 1
ATOM 1422 N N . GLY A 1 186 ? -3.811 13.724 14.250 1.00 98.19 186 GLY A N 1
ATOM 1423 C CA . GLY A 1 186 ? -2.878 13.324 15.309 1.00 98.19 186 GLY A CA 1
ATOM 1424 C C . GLY A 1 186 ? -2.262 11.933 15.114 1.00 98.19 186 GLY A C 1
ATOM 1425 O O . GLY A 1 186 ? -1.967 11.245 16.097 1.00 98.19 186 GLY A O 1
ATOM 1426 N N . LEU A 1 187 ? -2.137 11.475 13.866 1.00 98.12 187 LEU A N 1
ATOM 1427 C CA . LEU A 1 187 ? -1.563 10.170 13.505 1.00 98.12 187 LEU A CA 1
ATOM 1428 C C . LEU A 1 187 ? -0.058 10.230 13.198 1.00 98.12 187 LEU A C 1
ATOM 1430 O O . LEU A 1 187 ? 0.585 9.178 13.172 1.00 98.12 187 LEU A O 1
ATOM 1434 N N . LEU A 1 188 ? 0.468 11.434 12.962 1.00 95.81 188 LEU A N 1
ATOM 1435 C CA . LEU A 1 188 ? 1.874 11.750 12.702 1.00 95.81 188 LEU A CA 1
ATOM 1436 C C . LEU A 1 188 ? 2.357 12.827 13.670 1.00 95.81 188 LEU A C 1
ATOM 1438 O O . LEU A 1 188 ? 1.515 13.679 14.038 1.00 95.81 188 LEU A O 1
#

Nearest PDB structures (foldseek):
  8k7n-assembly1_A  TM=9.934E-01  e=2.396E-28  Klebsiella pneumoniae
  1xvx-assembly1_A  TM=1.004E+00  e=4.636E-28  Yersinia enterocolitica
  1xvy-assembly1_A  TM=9.934E-01  e=7.782E-27  Yersinia enterocolitica
  1qvs-assembly1_A  TM=8.256E-01  e=7.707E-13  Haemophilus influenzae
  1qw0-assembly1_A  TM=8.350E-01  e=9.798E-13  Haemophilus influenzae

pLDDT: mean 98.18, std 0.87, range [93.0, 98.88]

Solvent-accessible surface area (backbone atoms only — not comparable to full-atom values): 10750 Å² total; per-residue (Å²): 125,67,64,41,42,78,95,31,51,69,35,30,25,33,21,66,89,38,71,70,48,42,52,48,52,19,48,29,32,73,75,58,33,65,70,56,37,42,55,40,44,42,31,32,60,71,11,50,43,84,36,86,44,54,68,48,31,45,32,37,31,34,70,68,75,28,81,38,59,68,64,73,76,30,62,51,53,35,38,52,73,65,80,20,82,54,33,74,69,56,81,87,85,80,66,20,85,45,34,59,81,19,57,78,86,79,92,82,88,84,74,65,92,83,50,94,52,51,69,61,45,50,51,46,56,52,40,52,57,28,73,69,32,24,48,46,39,23,72,47,77,62,52,49,80,34,83,35,88,94,44,62,44,32,89,89,52,82,55,75,89,77,41,40,48,42,93,70,65,76,89,70,54,43,67,70,60,39,51,54,45,37,40,74,33,65,62,98

Sequence (188 aa):
MDLAKPEWKGRWAASPSGADFQAIVSAMLALKGEKATLDWLKAMKTNFVAYKGNSTVMKAVNAGQIDGGVIYHYYRFVDQAKTGENSKNTKLYYFKHQDPGAFVSISGGGVLASSKHKEQAQAFIKWITGKQGQEQLRTNNAFEYAVGVDAASNPKLTPLKALDAPKVEPSSLNSKKVIELMTQAGLL

Radius of gyration: 17.81 Å; Cα contacts (8 Å, |Δi|>4): 270; chains: 1; bounding box: 42×37×42 Å

Secondary structure (DSSP, 8-state):
-GGGSGGGTTSEEE-TTSHHHHHHHHHHHHHHHHHHHHHHHHHHHHHEEE-SSHHHHHHHHHTTSSSEE---THHHHHHHTTT-TTTTT-------TT-GGG----------TT-S-HHHHHHHHHHHHSHHHHHHHHHSTT-PPP-STTPPPPTTSPPGGGS------GGG--HHHHHHHHHHTT--